Protein AF-A0A8C0SWL7-F1 (afdb_monomer)

Foldseek 3Di:
DDDDDDDDDPDDDDPDDDDDDDDDDDPPDPDDDDPPDPDPPPCPPPDDDPVNVPPPDDPPPPPPVVCVPDVPPPDVDPPVVVVVVVVVVVVVVVVVVVVVVVVVVVVVVCVVDVDPPDCVVVVVPDDDPVVVVVVVPDDPPPDDPPPDPPPPCVVVDDPVVVVVVVVVVVVVVVVCVVDVVCVVPVVVVVVVVVVVVVVVVVVVVD

Solvent-accessible surface area (backbone atoms only — not comparable to full-atom values): 13750 Å² total; per-residue (Å²): 131,91,80,84,89,84,86,82,85,85,73,90,75,78,86,76,79,80,74,93,71,76,85,76,84,66,90,74,71,86,77,84,83,75,83,88,64,87,66,76,66,89,57,79,82,66,85,77,58,75,76,77,68,62,76,82,72,69,87,78,82,81,48,73,80,60,59,79,72,57,95,61,79,81,68,86,66,55,73,69,57,52,50,50,52,52,51,52,55,48,51,53,49,51,51,51,49,53,51,53,52,50,50,53,52,53,50,50,51,50,73,72,45,90,60,89,81,68,60,60,67,61,59,74,72,47,79,54,70,70,53,52,65,54,52,77,75,52,84,84,75,77,76,77,80,72,90,59,80,70,77,68,65,64,88,78,49,54,73,67,60,53,51,52,53,50,51,53,52,50,50,54,49,50,55,50,65,66,36,64,66,39,68,76,39,47,70,60,50,51,52,52,53,50,53,53,48,54,51,53,59,60,65,72,77,115

Secondary structure (DSSP, 8-state):
---------------PPPP-PPPPPP---------------TTTT----TTTT-----TTSS-HHHHTS-SS------HHHHHHHHHHHHHHHHHHHHHHHHHHHHHHHHHHS--TT--HHHHHTSPPHHHHHHHTTS---------PPP--GGGTS-HHHHHHHHHHHHHHHHHHHH-HHHHH-HHHHHHHHHHHHHHHHHHTT-

Mean predicted aligned error: 21.79 Å

Radius of gyration: 34.04 Å; Cα contacts (8 Å, |Δi|>4): 13; chains: 1; bounding box: 101×66×78 Å

Organism: Canis lupus familiaris (NCBI:txid9615)

Sequence (206 aa):
GYLPQALGEELACSPGRPAKGSPAPGPTWPCALEPQGSLPDVFAGTKIDPSALVQKLDPDTRSVASVRRGAEARTVLPKKEKLKLRRERWLQKIEAIKLAEQKRKAERRRRATVVVGDLQPLRDALPELLELEAAGRQPRTRGRVSSRPRPAEFSRMSAAQRLQLLEEESARFRELLANPTYRASPLLAIGQRLAQQIQLDSGSQL

pLDDT: mean 74.41, std 20.13, range [35.31, 98.44]

Structure (mmCIF, N/CA/C/O backbone):
data_AF-A0A8C0SWL7-F1
#
_entry.id   AF-A0A8C0SWL7-F1
#
loop_
_atom_site.group_PDB
_atom_site.id
_atom_site.type_symbol
_atom_site.label_atom_id
_atom_site.label_alt_id
_atom_site.label_comp_id
_atom_site.label_asym_id
_atom_site.label_entity_id
_atom_site.label_seq_id
_atom_site.pdbx_PDB_ins_code
_atom_site.Cartn_x
_atom_site.Cartn_y
_atom_site.Cartn_z
_atom_site.occupancy
_atom_site.B_iso_or_equiv
_atom_site.auth_seq_id
_atom_site.auth_comp_id
_atom_site.auth_asym_id
_atom_site.auth_atom_id
_atom_site.pdbx_PDB_model_num
ATOM 1 N N . GLY A 1 1 ? 75.275 -8.726 -24.102 1.00 46.16 1 GLY A N 1
ATOM 2 C CA . GLY A 1 1 ? 75.202 -7.804 -22.960 1.00 46.16 1 GLY A CA 1
ATOM 3 C C . GLY A 1 1 ? 73.768 -7.732 -22.496 1.00 46.16 1 GLY A C 1
ATOM 4 O O . GLY A 1 1 ? 72.910 -7.446 -23.316 1.00 46.16 1 GLY A O 1
ATOM 5 N N . TYR A 1 2 ? 73.552 -8.081 -21.225 1.00 40.91 2 TYR A N 1
ATOM 6 C CA . TYR A 1 2 ? 72.459 -7.652 -20.329 1.00 40.91 2 TYR A CA 1
ATOM 7 C C . TYR A 1 2 ? 71.933 -6.235 -20.665 1.00 40.91 2 TYR A C 1
ATOM 9 O O . TYR A 1 2 ? 72.745 -5.404 -21.055 1.00 40.91 2 TYR A O 1
ATOM 17 N N . LEU A 1 3 ? 70.672 -5.816 -20.499 1.00 52.31 3 LEU A N 1
ATOM 18 C CA . LEU A 1 3 ? 69.516 -6.248 -19.692 1.00 52.31 3 LEU A CA 1
ATOM 19 C C . LEU A 1 3 ? 68.285 -5.459 -20.230 1.00 52.31 3 LEU A C 1
ATOM 21 O O . LEU A 1 3 ? 68.453 -4.276 -20.535 1.00 52.31 3 LEU A O 1
ATOM 25 N N . PRO A 1 4 ? 67.073 -6.034 -20.340 1.00 55.00 4 PRO A N 1
ATOM 26 C CA . PRO A 1 4 ? 65.847 -5.283 -20.644 1.00 55.00 4 PRO A CA 1
ATOM 27 C C . PRO A 1 4 ? 65.231 -4.613 -19.398 1.00 55.00 4 PRO A C 1
ATOM 29 O O . PRO A 1 4 ? 65.266 -5.164 -18.299 1.00 55.00 4 PRO A O 1
ATOM 32 N N . GLN A 1 5 ? 64.646 -3.423 -19.581 1.00 47.12 5 GLN A N 1
ATOM 33 C CA . GLN A 1 5 ? 63.863 -2.712 -18.566 1.00 47.12 5 GLN A CA 1
ATOM 34 C C . GLN A 1 5 ? 62.547 -3.446 -18.290 1.00 47.12 5 GLN A C 1
ATOM 36 O O . GLN A 1 5 ? 61.672 -3.544 -19.148 1.00 47.12 5 GLN A O 1
ATOM 41 N N . ALA A 1 6 ? 62.431 -3.936 -17.060 1.00 48.16 6 ALA A N 1
ATOM 42 C CA . ALA A 1 6 ? 61.179 -4.286 -16.416 1.00 48.16 6 ALA A CA 1
ATOM 43 C C . ALA A 1 6 ? 60.400 -3.014 -16.061 1.00 48.16 6 ALA A C 1
ATOM 45 O O . ALA A 1 6 ? 61.020 -2.041 -15.642 1.00 48.16 6 ALA A O 1
ATOM 46 N N . LEU A 1 7 ? 59.068 -3.060 -16.161 1.00 43.75 7 LEU A N 1
ATOM 47 C CA . LEU A 1 7 ? 58.131 -2.480 -15.191 1.00 43.75 7 LEU A CA 1
ATOM 48 C C . LEU A 1 7 ? 56.700 -2.957 -15.515 1.00 43.75 7 LEU A C 1
ATOM 50 O O . LEU A 1 7 ? 56.144 -2.596 -16.548 1.00 43.75 7 LEU A O 1
ATOM 54 N N . GLY A 1 8 ? 56.105 -3.718 -14.588 1.00 39.00 8 GLY A N 1
ATOM 55 C CA . GLY A 1 8 ? 54.664 -3.646 -14.324 1.00 39.00 8 GLY A CA 1
ATOM 56 C C . GLY A 1 8 ? 53.769 -4.826 -14.718 1.00 39.00 8 GLY A C 1
ATOM 57 O O . GLY A 1 8 ? 52.693 -4.583 -15.251 1.00 39.00 8 GLY A O 1
ATOM 58 N N . GLU A 1 9 ? 54.142 -6.077 -14.426 1.00 41.44 9 GLU A N 1
ATOM 59 C CA . GLU A 1 9 ? 53.150 -7.158 -14.285 1.00 41.44 9 GLU A CA 1
ATOM 60 C C . GLU A 1 9 ? 52.409 -7.002 -12.942 1.00 41.44 9 GLU A C 1
ATOM 62 O O . GLU A 1 9 ? 52.963 -7.252 -11.871 1.00 41.44 9 GLU A O 1
ATOM 67 N N . GLU A 1 10 ? 51.147 -6.572 -13.002 1.00 38.94 10 GLU A N 1
ATOM 68 C CA . GLU A 1 10 ? 50.184 -6.640 -11.896 1.00 38.94 10 GLU A CA 1
ATOM 69 C C . GLU A 1 10 ? 49.829 -8.111 -11.632 1.00 38.94 10 GLU A C 1
ATOM 71 O O . GLU A 1 10 ? 48.956 -8.712 -12.264 1.00 38.94 10 GLU A O 1
ATOM 76 N N . LEU A 1 11 ? 50.565 -8.707 -10.697 1.00 40.94 11 LEU A N 1
ATOM 77 C CA . LEU A 1 11 ? 50.281 -10.013 -10.128 1.00 40.94 11 LEU A CA 1
ATOM 78 C C . LEU A 1 11 ? 48.989 -9.958 -9.312 1.00 40.94 11 LEU A C 1
ATOM 80 O O . LEU A 1 11 ? 48.878 -9.268 -8.299 1.00 40.94 11 LEU A O 1
ATOM 84 N N . ALA A 1 12 ? 48.039 -10.781 -9.744 1.00 45.94 12 ALA A N 1
ATOM 85 C CA . ALA A 1 12 ? 46.863 -11.174 -8.997 1.00 45.94 12 ALA A CA 1
ATOM 86 C C . ALA A 1 12 ? 47.223 -11.574 -7.555 1.00 45.94 12 ALA A C 1
ATOM 88 O O . ALA A 1 12 ? 47.822 -12.624 -7.315 1.00 45.94 12 ALA A O 1
ATOM 89 N N . CYS A 1 13 ? 46.790 -10.768 -6.585 1.00 35.31 13 CYS A N 1
ATOM 90 C CA . CYS A 1 13 ? 46.727 -11.171 -5.189 1.00 35.31 13 CYS A CA 1
ATOM 91 C C . CYS A 1 13 ? 45.266 -11.459 -4.834 1.00 35.31 13 CYS A C 1
ATOM 93 O O . CYS A 1 13 ? 44.377 -10.616 -4.955 1.00 35.31 13 CYS A O 1
ATOM 95 N N . SER A 1 14 ? 45.025 -12.711 -4.463 1.00 49.62 14 SER A N 1
ATOM 96 C CA . SER A 1 14 ? 43.722 -13.246 -4.079 1.00 49.62 14 SER A CA 1
ATOM 97 C C . SER A 1 14 ? 43.107 -12.452 -2.918 1.00 49.62 14 SER A C 1
ATOM 99 O O . SER A 1 14 ? 43.826 -12.122 -1.973 1.00 49.62 14 SER A O 1
ATOM 101 N N . PRO A 1 15 ? 41.785 -12.198 -2.901 1.00 45.97 15 PRO A N 1
ATOM 102 C CA . PRO A 1 15 ? 41.147 -11.618 -1.731 1.00 45.97 15 PRO A CA 1
ATOM 103 C C . PRO A 1 15 ? 41.198 -12.623 -0.575 1.00 45.97 15 PRO A C 1
ATOM 105 O O . PRO A 1 15 ? 40.605 -13.705 -0.622 1.00 45.97 15 PRO A O 1
ATOM 108 N N . GLY A 1 16 ? 41.943 -12.252 0.466 1.00 35.91 16 GLY A N 1
ATOM 109 C CA . GLY A 1 16 ? 41.992 -12.961 1.734 1.00 35.91 16 GLY A CA 1
ATOM 110 C C . GLY A 1 16 ? 40.591 -13.164 2.311 1.00 35.91 16 GLY A C 1
ATOM 111 O O . GLY A 1 16 ? 39.758 -12.258 2.333 1.00 35.91 16 GLY A O 1
ATOM 112 N N . ARG A 1 17 ? 40.339 -14.386 2.785 1.00 47.06 17 ARG A N 1
ATOM 113 C CA . ARG A 1 17 ? 39.150 -14.745 3.562 1.00 47.06 17 ARG A CA 1
ATOM 114 C C . ARG A 1 17 ? 39.045 -13.834 4.791 1.00 47.06 17 ARG A C 1
ATOM 116 O O . ARG A 1 17 ? 39.984 -13.835 5.588 1.00 47.06 17 ARG A O 1
ATOM 123 N N . PRO A 1 18 ? 37.915 -13.155 5.042 1.00 42.06 18 PRO A N 1
ATOM 124 C CA . PRO A 1 18 ? 37.635 -12.687 6.385 1.00 42.06 18 PRO A CA 1
ATOM 125 C C . PRO A 1 18 ? 37.357 -13.899 7.280 1.00 42.06 18 PRO A C 1
ATOM 127 O O . PRO A 1 18 ? 36.595 -14.810 6.941 1.00 42.06 18 PRO A O 1
ATOM 130 N N . ALA A 1 19 ? 38.054 -13.913 8.411 1.00 40.88 19 ALA A N 1
ATOM 131 C CA . ALA A 1 19 ? 37.937 -14.894 9.469 1.00 40.88 19 ALA A CA 1
ATOM 132 C C . ALA A 1 19 ? 36.482 -15.063 9.935 1.00 40.88 19 ALA A C 1
ATOM 134 O O . ALA A 1 19 ? 35.687 -14.123 9.944 1.00 40.88 19 ALA A O 1
ATOM 135 N N . LYS A 1 20 ? 36.160 -16.287 10.362 1.00 49.31 20 LYS A N 1
ATOM 136 C CA . LYS A 1 20 ? 34.942 -16.623 11.101 1.00 49.31 20 LYS A CA 1
ATOM 137 C C . LYS A 1 20 ? 34.888 -15.782 12.384 1.00 49.31 20 LYS A C 1
ATOM 139 O O . LYS A 1 20 ? 35.525 -16.131 13.371 1.00 49.31 20 LYS A O 1
ATOM 144 N N . GLY A 1 21 ? 34.145 -14.681 12.349 1.00 37.91 21 GLY A N 1
ATOM 145 C CA . GLY A 1 21 ? 33.694 -13.950 13.527 1.00 37.91 21 GLY A CA 1
ATOM 146 C C . GLY A 1 21 ? 32.344 -14.501 13.974 1.00 37.91 21 GLY A C 1
ATOM 147 O O . GLY A 1 21 ? 31.441 -14.674 13.157 1.00 37.91 21 GLY A O 1
ATOM 148 N N . SER A 1 22 ? 32.248 -14.835 15.255 1.00 48.06 22 SER A N 1
ATOM 149 C CA . SER A 1 22 ? 31.070 -15.365 15.941 1.00 48.06 22 SER A CA 1
ATOM 150 C C . SER A 1 22 ? 29.774 -14.597 15.639 1.00 48.06 22 SER A C 1
ATOM 152 O O . SER A 1 22 ? 29.819 -13.385 15.417 1.00 48.06 22 SER A O 1
ATOM 154 N N . PRO A 1 23 ? 28.604 -15.266 15.670 1.00 45.16 23 PRO A N 1
ATOM 155 C CA . PRO A 1 23 ? 27.323 -14.588 15.528 1.00 45.16 23 PRO A CA 1
ATOM 156 C C . PRO A 1 23 ? 27.158 -13.562 16.652 1.00 45.16 23 PRO A C 1
ATOM 158 O O . PRO A 1 23 ? 27.253 -13.896 17.833 1.00 45.16 23 PRO A O 1
ATOM 161 N N . ALA A 1 24 ? 26.922 -12.309 16.266 1.00 45.91 24 ALA A N 1
ATOM 162 C CA . ALA A 1 24 ? 26.505 -11.259 17.179 1.00 45.91 24 ALA A CA 1
ATOM 163 C C . ALA A 1 24 ? 25.262 -11.726 17.960 1.00 45.91 24 ALA A C 1
ATOM 165 O O . ALA A 1 24 ? 24.347 -12.2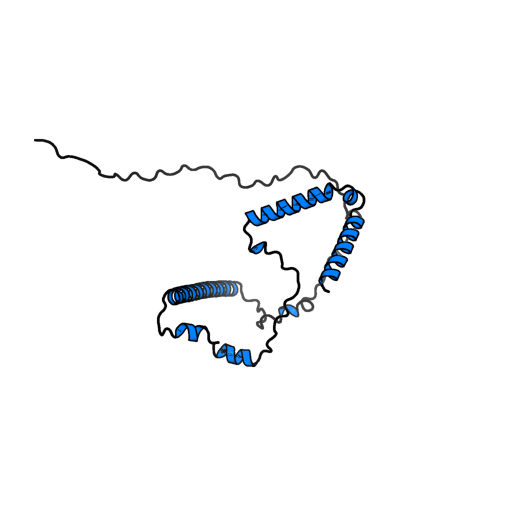90 17.345 1.00 45.91 24 ALA A O 1
ATOM 166 N N . PRO A 1 25 ? 25.191 -11.511 19.286 1.00 47.91 25 PRO A N 1
ATOM 167 C CA . PRO A 1 25 ? 23.960 -11.761 20.012 1.00 47.91 25 PRO A CA 1
ATOM 168 C C . PRO A 1 25 ? 22.896 -10.813 19.454 1.00 47.91 25 PRO A C 1
ATOM 170 O O . PRO A 1 25 ? 23.056 -9.592 19.464 1.00 47.91 25 PRO A O 1
ATOM 173 N N . GLY A 1 26 ? 21.818 -11.388 18.913 1.00 47.09 26 GLY A N 1
ATOM 174 C CA . GLY A 1 26 ? 20.604 -10.634 18.617 1.00 47.09 26 GLY A CA 1
ATOM 175 C C . GLY A 1 26 ? 20.078 -9.956 19.886 1.00 47.09 26 GLY A C 1
ATOM 176 O O . GLY A 1 26 ? 20.559 -10.261 20.978 1.00 47.09 26 GLY A O 1
ATOM 177 N N . PRO A 1 27 ? 19.096 -9.046 19.778 1.00 45.94 27 PRO A N 1
ATOM 178 C CA . PRO A 1 27 ? 18.519 -8.388 20.941 1.00 45.94 27 PRO A CA 1
ATOM 179 C C . PRO A 1 27 ? 17.958 -9.450 21.892 1.00 45.94 27 PRO A C 1
ATOM 181 O O . PRO A 1 27 ? 16.880 -10.009 21.681 1.00 45.94 27 PRO A O 1
ATOM 184 N N . THR A 1 28 ? 18.732 -9.756 22.929 1.00 38.62 28 THR A N 1
ATOM 185 C CA . THR A 1 28 ? 18.301 -10.486 24.106 1.00 38.62 28 THR A CA 1
ATOM 186 C C . THR A 1 28 ? 17.327 -9.566 24.804 1.00 38.62 28 THR A C 1
ATOM 188 O O . THR A 1 28 ? 17.720 -8.627 25.494 1.00 38.62 28 THR A O 1
ATOM 191 N N . TRP A 1 29 ? 16.043 -9.802 24.563 1.00 48.78 29 TRP A N 1
ATOM 192 C CA . TRP A 1 29 ? 14.996 -9.295 25.428 1.00 48.78 29 TRP A CA 1
ATOM 193 C C . TRP A 1 29 ? 15.374 -9.720 26.849 1.00 48.78 29 TRP A C 1
ATOM 195 O O . TRP A 1 29 ? 15.560 -10.924 27.056 1.00 48.78 29 TRP A O 1
ATOM 205 N N . PRO A 1 30 ? 15.549 -8.796 27.810 1.00 45.56 30 PRO A N 1
ATOM 206 C CA . PRO A 1 30 ? 15.700 -9.192 29.197 1.00 45.56 30 PRO A CA 1
ATOM 207 C C . PRO A 1 30 ? 14.403 -9.891 29.616 1.00 45.56 30 PRO A C 1
ATOM 209 O O . PRO A 1 30 ? 13.389 -9.263 29.911 1.00 45.56 30 PRO A O 1
ATOM 212 N N . CYS A 1 31 ? 14.425 -11.221 29.556 1.00 51.34 31 CYS A N 1
ATOM 213 C CA . CYS A 1 31 ? 13.494 -12.066 30.273 1.00 51.34 31 CYS A CA 1
ATOM 214 C C . CYS A 1 31 ? 13.905 -12.029 31.743 1.00 51.34 31 CYS A C 1
ATOM 216 O O . CYS A 1 31 ? 15.015 -12.429 32.080 1.00 51.34 31 CYS A O 1
ATOM 218 N N . ALA A 1 32 ? 12.956 -11.585 32.563 1.00 50.78 32 ALA A N 1
ATOM 219 C CA . ALA A 1 32 ? 12.928 -11.637 34.020 1.00 50.78 32 ALA A CA 1
ATOM 220 C C . ALA A 1 32 ? 13.850 -10.657 34.768 1.00 50.78 32 ALA A C 1
ATOM 222 O O . ALA A 1 32 ? 15.016 -10.938 35.024 1.00 50.78 32 ALA A O 1
ATOM 223 N N . LEU A 1 33 ? 13.251 -9.558 35.245 1.00 50.09 33 LEU A N 1
ATOM 224 C CA . LEU A 1 33 ? 13.382 -9.188 36.654 1.00 50.09 33 LEU A CA 1
ATOM 225 C C . LEU A 1 33 ? 12.131 -8.416 37.118 1.00 50.09 33 LEU A C 1
ATOM 227 O O . LEU A 1 33 ? 11.883 -7.294 36.689 1.00 50.09 33 LEU A O 1
ATOM 231 N N . GLU A 1 34 ? 11.369 -9.104 37.971 1.00 47.75 34 GLU A N 1
ATOM 232 C CA . GLU A 1 34 ? 10.411 -8.640 38.982 1.00 47.75 34 GLU A CA 1
ATOM 233 C C . GLU A 1 34 ? 9.215 -7.756 38.570 1.00 47.75 34 GLU A C 1
ATOM 235 O O . GLU A 1 34 ? 9.368 -6.552 38.346 1.00 47.75 34 GLU A O 1
ATOM 240 N N . PRO A 1 35 ? 7.972 -8.287 38.612 1.00 48.28 35 PRO A N 1
ATOM 241 C CA . PRO A 1 35 ? 6.785 -7.450 38.700 1.00 48.28 35 PRO A CA 1
ATOM 242 C C . PRO A 1 35 ? 6.723 -6.823 40.101 1.00 48.28 35 PRO A C 1
ATOM 244 O O . PRO A 1 35 ? 6.020 -7.296 40.990 1.00 48.28 35 PRO A O 1
ATOM 247 N N . GLN A 1 36 ? 7.459 -5.732 40.315 1.00 52.84 36 GLN A N 1
ATOM 248 C CA . GLN A 1 36 ? 7.175 -4.845 41.438 1.00 52.84 36 GLN A CA 1
ATOM 249 C C . GLN A 1 36 ? 5.880 -4.096 4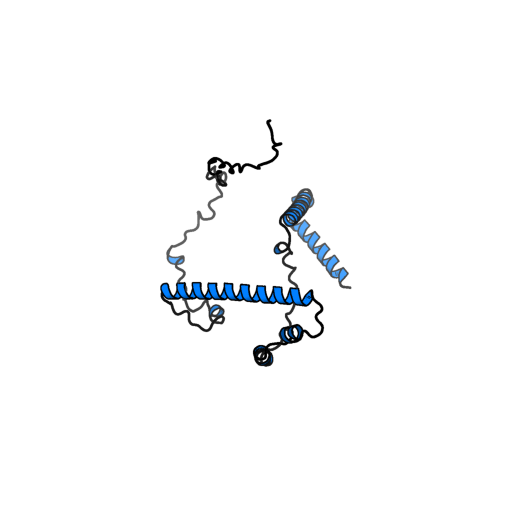1.144 1.00 52.84 36 GLN A C 1
ATOM 251 O O . GLN A 1 36 ? 5.842 -3.083 40.450 1.00 52.84 36 GLN A O 1
ATOM 256 N N . GLY A 1 37 ? 4.801 -4.680 41.646 1.00 51.31 37 GLY A N 1
ATOM 257 C CA . GLY A 1 37 ? 3.451 -4.174 41.521 1.00 51.31 37 GLY A CA 1
ATOM 258 C C . GLY A 1 37 ? 2.480 -5.334 41.590 1.00 51.31 37 GLY A C 1
ATOM 259 O O . GLY A 1 37 ? 2.027 -5.821 40.557 1.00 51.31 37 GLY A O 1
ATOM 260 N N . SER A 1 38 ? 2.132 -5.769 42.803 1.00 56.25 38 SER A N 1
ATOM 261 C CA . SER A 1 38 ? 0.882 -6.496 42.999 1.00 56.25 38 SER A CA 1
ATOM 262 C C . SER A 1 38 ? -0.254 -5.520 42.692 1.00 56.25 38 SER A C 1
ATOM 264 O O . SER A 1 38 ? -0.751 -4.815 43.572 1.00 56.25 38 SER A O 1
ATOM 266 N N . LEU A 1 39 ? -0.623 -5.413 41.417 1.00 67.75 39 LEU A N 1
ATOM 267 C CA . LEU A 1 39 ? -1.922 -4.869 41.069 1.00 67.75 39 LEU A CA 1
ATOM 268 C C . LEU A 1 39 ? -2.957 -5.739 41.795 1.00 67.75 39 LEU A C 1
ATOM 270 O O . LEU A 1 39 ? -2.818 -6.966 41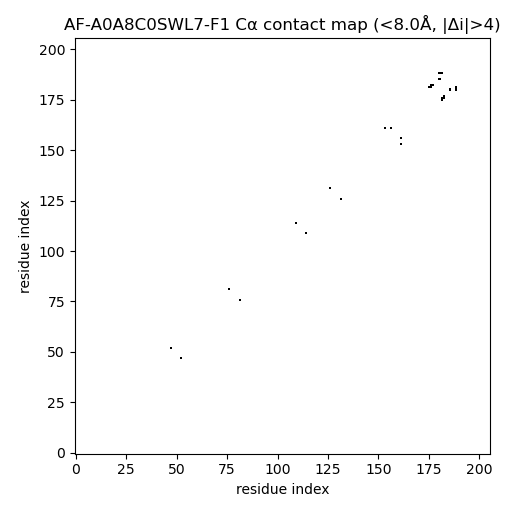.765 1.00 67.75 39 LEU A O 1
ATOM 274 N N . PRO A 1 40 ? -3.949 -5.144 42.482 1.00 73.44 40 PRO A N 1
ATOM 275 C CA . PRO A 1 40 ? -5.037 -5.929 43.042 1.00 73.44 40 PRO A CA 1
ATOM 276 C C . PRO A 1 40 ? -5.620 -6.762 41.904 1.00 73.44 40 PRO A C 1
ATOM 278 O O . PRO A 1 40 ? -5.886 -6.230 40.825 1.00 73.44 40 PRO A O 1
ATOM 281 N N . ASP A 1 41 ? -5.734 -8.070 42.123 1.00 74.00 41 ASP A N 1
ATOM 282 C CA . ASP A 1 41 ? -6.281 -8.987 41.134 1.00 74.00 41 ASP A CA 1
ATOM 283 C C . ASP A 1 41 ? -7.723 -8.558 40.832 1.00 74.00 41 ASP A C 1
ATOM 285 O O . ASP A 1 41 ? -8.652 -8.795 41.604 1.00 74.00 41 ASP A O 1
ATOM 289 N N . VAL A 1 42 ? -7.883 -7.847 39.712 1.00 79.88 42 VAL A N 1
ATOM 290 C CA . VAL A 1 42 ? -9.140 -7.237 39.251 1.00 79.88 42 VAL A CA 1
ATOM 291 C C . VAL A 1 42 ? -10.234 -8.299 39.088 1.00 79.88 42 VAL A C 1
ATOM 293 O O . VAL A 1 42 ? -11.422 -7.983 39.139 1.00 79.88 42 VAL A O 1
ATOM 296 N N . PHE A 1 43 ? -9.839 -9.565 38.943 1.00 77.88 43 PHE A N 1
ATOM 297 C CA . PHE A 1 43 ? -10.716 -10.707 38.729 1.00 77.88 43 PHE A CA 1
ATOM 298 C C . PHE A 1 43 ? -10.848 -11.620 39.958 1.00 77.88 43 PHE A C 1
ATOM 300 O O . PHE A 1 43 ? -11.565 -12.620 39.888 1.00 77.88 43 PHE A O 1
ATOM 307 N N . ALA A 1 44 ? -10.265 -11.263 41.109 1.00 77.44 44 ALA A N 1
ATOM 308 C CA . ALA A 1 44 ? -10.294 -12.092 42.322 1.00 77.44 44 ALA A CA 1
ATOM 309 C C . ALA A 1 44 ? -11.716 -12.424 42.821 1.00 77.44 44 ALA A C 1
ATOM 311 O O . ALA A 1 44 ? -11.921 -13.417 43.517 1.00 77.44 44 ALA A O 1
ATOM 312 N N . GLY A 1 45 ? -12.713 -11.605 42.467 1.00 78.44 45 GLY A N 1
ATOM 313 C CA . GLY A 1 45 ? -14.125 -11.823 42.803 1.00 78.44 45 GLY A CA 1
ATOM 314 C C . GLY A 1 45 ? -14.973 -12.439 41.685 1.00 78.44 45 GLY A C 1
ATOM 315 O O . GLY A 1 45 ? -16.147 -12.738 41.911 1.00 78.44 45 GLY A O 1
ATOM 316 N N . THR A 1 46 ? -14.434 -12.620 40.477 1.00 82.12 46 THR A N 1
ATOM 317 C CA . THR A 1 46 ? -15.231 -13.081 39.333 1.00 82.12 46 THR A CA 1
ATOM 318 C C . THR A 1 46 ? -15.285 -14.602 39.268 1.00 82.12 46 THR A C 1
ATOM 320 O O . THR A 1 46 ? -14.333 -15.262 38.863 1.00 82.12 46 THR A O 1
ATOM 323 N N . LYS A 1 47 ? -16.439 -15.166 39.633 1.00 85.94 47 LYS A N 1
ATOM 324 C CA . LYS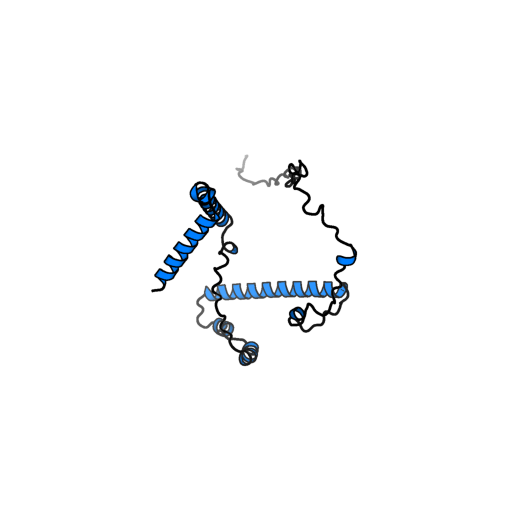 A 1 47 ? -16.777 -16.569 39.368 1.00 85.94 47 LYS A CA 1
ATOM 325 C C . LYS A 1 47 ? -17.334 -16.664 37.951 1.00 85.94 47 LYS A C 1
ATOM 327 O O . LYS A 1 47 ? -18.470 -16.268 37.709 1.00 85.94 47 LYS A O 1
ATOM 332 N N . ILE A 1 48 ? -16.511 -17.119 37.011 1.00 83.44 48 ILE A N 1
ATOM 333 C CA . ILE A 1 48 ? -16.930 -17.340 35.625 1.00 83.44 48 ILE A CA 1
ATOM 334 C C . ILE A 1 48 ? -17.235 -18.825 35.464 1.00 83.44 48 ILE A C 1
ATOM 336 O O . ILE A 1 48 ? -16.331 -19.658 35.527 1.00 83.44 48 ILE A O 1
ATOM 340 N N . ASP A 1 49 ? -18.503 -19.158 35.242 1.00 85.88 49 ASP A N 1
ATOM 341 C CA . ASP A 1 49 ? -18.899 -20.540 34.998 1.00 85.88 49 ASP A CA 1
ATOM 342 C C . ASP A 1 49 ? -18.415 -21.005 33.611 1.00 85.88 49 ASP A C 1
ATOM 344 O O . ASP A 1 49 ? -18.695 -20.341 32.606 1.00 85.88 49 ASP A O 1
ATOM 348 N N . PRO A 1 50 ? -17.745 -22.170 33.501 1.00 81.19 50 PRO A N 1
ATOM 349 C CA . PRO A 1 50 ? -17.196 -22.671 32.235 1.00 81.19 50 PRO A CA 1
ATOM 350 C C . PRO A 1 50 ? -18.277 -22.883 31.167 1.00 81.19 50 PRO A C 1
ATOM 352 O O . PRO A 1 50 ? -18.026 -22.724 29.974 1.00 81.19 50 PRO A O 1
ATOM 355 N N . SER A 1 51 ? -19.505 -23.180 31.589 1.00 78.31 51 SER A N 1
ATOM 356 C CA . SER A 1 51 ? -20.661 -23.346 30.708 1.00 78.31 51 SER A CA 1
ATOM 357 C C . SER A 1 51 ? -21.121 -22.028 30.068 1.00 78.31 51 SER A C 1
ATOM 359 O O . SER A 1 51 ? -21.628 -22.048 28.949 1.00 78.31 51 SER A O 1
ATOM 361 N N . ALA A 1 52 ? -20.911 -20.883 30.730 1.00 78.12 52 ALA A N 1
ATOM 362 C CA . ALA A 1 52 ? -21.273 -19.557 30.218 1.00 78.12 52 ALA A CA 1
ATOM 363 C C . ALA A 1 52 ? -20.284 -19.036 29.157 1.00 78.12 52 ALA A C 1
ATOM 365 O O . ALA A 1 52 ? -20.625 -18.170 28.353 1.00 78.12 52 ALA A O 1
ATOM 366 N N . LEU A 1 53 ? -19.070 -19.597 29.119 1.00 80.12 53 LEU A N 1
ATOM 367 C CA . LEU A 1 53 ? -18.045 -19.300 28.112 1.00 80.12 53 LEU A CA 1
ATOM 368 C C . LEU A 1 53 ? -18.297 -20.009 26.773 1.00 80.12 53 LEU A C 1
ATOM 370 O O . LEU A 1 53 ? -17.654 -19.689 25.770 1.00 80.12 53 LEU A O 1
ATOM 374 N N . VAL A 1 54 ? -19.230 -20.965 26.725 1.00 84.88 54 VAL A N 1
ATOM 375 C CA . VAL 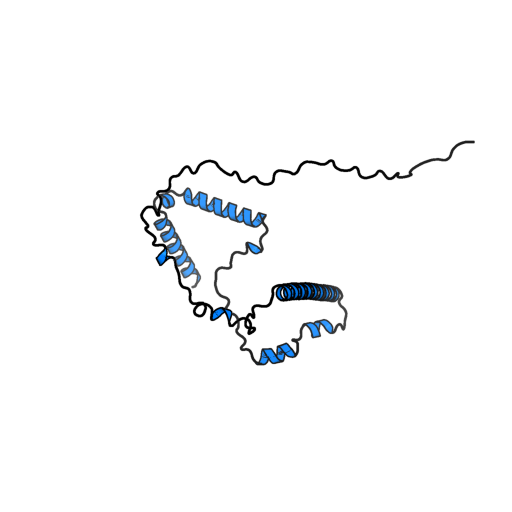A 1 54 ? -19.566 -21.684 25.494 1.00 84.88 54 VAL A CA 1
ATOM 376 C C . VAL A 1 54 ? -20.502 -20.824 24.650 1.00 84.88 54 VAL A C 1
ATOM 378 O O . VAL A 1 54 ? -21.716 -21.023 24.603 1.00 84.88 54 VAL A O 1
ATOM 381 N N . GLN A 1 55 ? -19.925 -19.857 23.939 1.00 79.12 55 GLN A N 1
ATOM 382 C CA . GLN A 1 55 ? -20.636 -19.119 22.904 1.00 79.12 55 GLN A CA 1
ATOM 383 C C . GLN A 1 55 ? -20.925 -20.061 21.723 1.00 79.12 55 GLN A C 1
ATOM 385 O O . GLN A 1 55 ? -20.089 -20.257 20.840 1.00 79.12 55 GLN A O 1
ATOM 390 N N . LYS A 1 56 ? -22.120 -20.664 21.710 1.00 75.44 56 LYS A N 1
ATOM 391 C CA . LYS A 1 56 ? -22.659 -21.410 20.564 1.00 75.44 56 LYS A CA 1
ATOM 392 C C . LYS A 1 56 ? -22.915 -20.409 19.435 1.00 75.44 56 LYS A C 1
ATOM 394 O O . LYS A 1 56 ? -23.921 -19.706 19.430 1.00 75.44 56 LYS A O 1
ATOM 399 N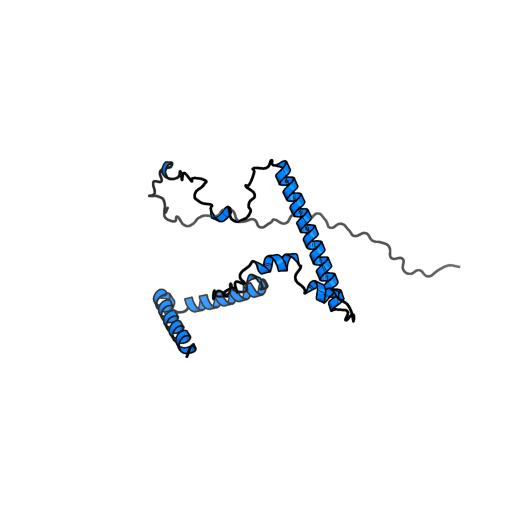 N . LEU A 1 57 ? -21.953 -20.272 18.532 1.00 66.44 57 LEU A N 1
ATOM 400 C CA . LEU A 1 57 ? -22.068 -19.383 17.386 1.00 66.44 57 LEU A CA 1
ATOM 401 C C . LEU A 1 57 ? -22.684 -20.160 16.220 1.00 66.44 57 LEU A C 1
ATOM 403 O O . LEU A 1 57 ? -22.051 -21.080 15.705 1.00 66.44 57 LEU A O 1
ATOM 407 N N . ASP A 1 58 ? -23.899 -19.790 15.814 1.00 71.31 58 ASP A N 1
ATOM 408 C CA . ASP A 1 58 ? -24.496 -20.319 14.589 1.00 71.31 58 ASP A CA 1
ATOM 409 C C . ASP A 1 58 ? -23.672 -19.838 13.381 1.00 71.31 58 ASP A C 1
ATOM 411 O O . ASP A 1 58 ? -23.430 -18.630 13.241 1.00 71.31 58 ASP A O 1
ATOM 415 N N . PRO A 1 59 ? -23.204 -20.748 12.509 1.00 62.75 59 PRO A N 1
ATOM 416 C CA . PRO A 1 59 ? -22.297 -20.399 11.418 1.00 62.75 59 PRO A CA 1
ATOM 417 C C . PRO A 1 59 ? -22.936 -19.478 10.366 1.00 62.75 59 PRO A C 1
ATOM 419 O O . PRO A 1 59 ? -22.207 -18.783 9.658 1.00 62.75 59 PRO A O 1
ATOM 422 N N . ASP A 1 60 ? -24.269 -19.415 10.294 1.00 59.91 60 ASP A N 1
ATOM 423 C CA . ASP A 1 60 ? -24.976 -18.762 9.186 1.00 59.91 60 ASP A CA 1
ATOM 424 C C . ASP A 1 60 ? -25.396 -17.306 9.432 1.00 59.91 60 ASP A C 1
ATOM 426 O O . ASP A 1 60 ? -25.627 -16.560 8.480 1.00 59.91 60 ASP A O 1
ATOM 430 N N . THR A 1 61 ? -25.456 -16.825 10.676 1.00 58.94 61 THR A N 1
ATOM 431 C CA . THR A 1 61 ? -26.082 -15.514 10.952 1.00 58.94 61 THR A CA 1
ATOM 432 C C . THR A 1 61 ? -25.131 -14.320 10.862 1.00 58.94 61 THR A C 1
ATOM 434 O O . THR A 1 61 ? -25.582 -13.181 10.751 1.00 58.94 61 THR A O 1
ATOM 437 N N . ARG A 1 62 ? -23.806 -14.525 10.892 1.00 56.56 62 ARG A N 1
ATOM 438 C CA . ARG A 1 62 ? -22.837 -13.412 11.009 1.00 56.56 62 ARG A CA 1
ATOM 439 C C . ARG A 1 62 ? -22.150 -12.975 9.717 1.00 56.56 62 ARG A C 1
ATOM 441 O O . ARG A 1 62 ? -21.462 -11.956 9.742 1.00 56.56 62 ARG A O 1
ATOM 448 N N . SER A 1 63 ? -22.318 -13.662 8.584 1.00 55.25 63 SER A N 1
ATOM 449 C CA . SER A 1 63 ? -21.520 -13.341 7.388 1.00 55.25 63 SER A CA 1
ATOM 450 C C . SER A 1 63 ? -22.303 -13.094 6.099 1.00 55.25 63 SER A C 1
ATOM 452 O O . SER A 1 63 ? -21.868 -13.482 5.022 1.00 55.25 63 SER A O 1
ATOM 454 N N . VAL A 1 64 ? -23.395 -12.333 6.144 1.00 54.88 64 VAL A N 1
ATOM 455 C CA . VAL A 1 64 ? -24.007 -11.796 4.906 1.00 54.88 64 VAL A CA 1
ATOM 456 C C . VAL A 1 64 ? -23.029 -10.861 4.158 1.00 54.88 64 VAL A C 1
ATOM 458 O O . VAL A 1 64 ? -23.055 -10.748 2.933 1.00 54.88 64 VAL A O 1
ATOM 461 N N . ALA A 1 65 ? -22.092 -10.231 4.879 1.00 52.59 65 ALA A N 1
ATOM 462 C CA . ALA A 1 65 ? -21.084 -9.337 4.306 1.00 52.59 65 ALA A CA 1
ATOM 463 C C . ALA A 1 65 ? -19.979 -10.054 3.498 1.00 52.59 65 ALA A C 1
ATOM 465 O O . ALA A 1 65 ? -19.369 -9.432 2.627 1.00 52.59 65 ALA A O 1
ATOM 466 N N . SER A 1 66 ? -19.712 -11.342 3.749 1.00 53.66 66 SER A N 1
ATOM 467 C CA . SER A 1 66 ? -18.682 -12.103 3.020 1.00 53.66 66 SER A CA 1
ATOM 468 C C . SER A 1 66 ? -19.206 -12.710 1.712 1.00 53.66 66 SER A C 1
ATOM 470 O O . SER A 1 66 ? -18.423 -12.903 0.785 1.00 53.66 66 SER A O 1
ATOM 472 N N . VAL A 1 67 ? -20.522 -12.929 1.602 1.00 52.28 67 VAL A N 1
ATOM 473 C CA . VAL A 1 67 ? -21.192 -13.508 0.421 1.00 52.28 67 VAL A CA 1
ATOM 474 C C . VAL A 1 67 ? -21.137 -12.577 -0.795 1.00 52.28 67 VAL A C 1
ATOM 476 O O . VAL A 1 67 ? -21.036 -13.032 -1.929 1.00 52.28 67 VAL A O 1
ATOM 479 N N . ARG A 1 68 ? -21.126 -11.252 -0.589 1.00 53.41 68 ARG A N 1
ATOM 480 C CA . ARG A 1 68 ? -21.126 -10.280 -1.700 1.00 53.41 68 ARG A CA 1
ATOM 481 C C . ARG A 1 68 ? -19.787 -10.162 -2.434 1.00 53.41 68 ARG A C 1
ATOM 483 O O . ARG A 1 68 ? -19.721 -9.490 -3.459 1.00 53.41 68 ARG A O 1
ATOM 490 N N . ARG A 1 69 ? -18.710 -10.779 -1.931 1.00 52.59 69 ARG A N 1
ATOM 491 C CA . ARG A 1 69 ? -17.364 -10.662 -2.511 1.00 52.59 69 ARG A CA 1
ATOM 492 C C . ARG A 1 69 ? -16.876 -12.015 -3.041 1.00 52.59 69 ARG A C 1
ATOM 494 O O . ARG A 1 69 ? -15.962 -12.612 -2.484 1.00 52.59 69 ARG A O 1
ATOM 501 N N . GLY A 1 70 ? -17.486 -12.456 -4.140 1.00 47.78 70 GLY A N 1
ATOM 502 C CA . GLY A 1 70 ? -17.051 -13.608 -4.934 1.00 47.78 70 GLY A CA 1
ATOM 503 C C . GLY A 1 70 ? -18.049 -14.758 -4.884 1.00 47.78 70 GLY A C 1
ATOM 504 O O . GLY A 1 70 ? -18.059 -15.527 -3.930 1.00 47.78 70 GLY A O 1
ATOM 505 N N . ALA A 1 71 ? -18.854 -14.878 -5.940 1.00 43.62 71 ALA A N 1
ATOM 506 C CA . ALA A 1 71 ? -19.846 -15.928 -6.170 1.00 43.62 71 ALA A CA 1
ATOM 507 C C . ALA A 1 71 ? -19.226 -17.307 -6.481 1.00 43.62 71 ALA A C 1
ATOM 509 O O . ALA A 1 71 ? -19.775 -18.079 -7.256 1.00 43.62 71 ALA A O 1
ATOM 510 N N . GLU A 1 72 ? -18.088 -17.630 -5.871 1.00 54.53 72 GLU A N 1
ATOM 511 C CA . GLU A 1 72 ? -17.615 -19.004 -5.799 1.00 54.53 72 GLU A CA 1
ATOM 512 C C . GLU A 1 72 ? -17.766 -19.433 -4.353 1.00 54.53 72 GLU A C 1
ATOM 514 O O . GLU A 1 72 ? -16.980 -19.048 -3.478 1.00 54.53 72 GLU A O 1
ATOM 519 N N . ALA A 1 73 ? -18.835 -20.194 -4.097 1.00 55.25 73 ALA A N 1
ATOM 520 C CA . ALA A 1 73 ? -18.970 -20.975 -2.881 1.00 55.25 73 ALA A CA 1
ATOM 521 C C . ALA A 1 73 ? -17.599 -21.592 -2.610 1.00 55.25 73 ALA A C 1
ATOM 523 O O . ALA A 1 73 ? -17.047 -22.249 -3.492 1.00 55.25 73 ALA A O 1
ATOM 524 N N . ARG A 1 74 ? -16.995 -21.295 -1.453 1.00 57.91 74 ARG A N 1
ATOM 525 C CA . ARG A 1 74 ? -15.666 -21.798 -1.096 1.00 57.91 74 ARG A CA 1
ATOM 526 C C . ARG A 1 74 ? -15.770 -23.310 -0.935 1.00 57.91 74 ARG A C 1
ATOM 528 O O . ARG A 1 74 ? -15.848 -23.806 0.185 1.00 57.91 74 ARG A O 1
ATOM 535 N N . THR A 1 75 ? -15.795 -24.039 -2.046 1.00 67.69 75 THR A N 1
ATOM 536 C CA . THR A 1 75 ? -15.676 -25.484 -2.055 1.00 67.69 75 THR A CA 1
ATOM 537 C C . THR A 1 75 ? -14.381 -25.775 -1.319 1.00 67.69 75 THR A C 1
ATOM 539 O O . THR A 1 75 ? -13.348 -25.114 -1.508 1.00 67.69 75 THR A O 1
ATOM 542 N N . VAL A 1 76 ? -14.448 -26.682 -0.350 1.00 78.31 76 VAL A N 1
ATOM 543 C CA . VAL A 1 76 ? -13.277 -27.053 0.435 1.00 78.31 76 VAL A CA 1
ATOM 544 C C . VAL A 1 76 ? -12.384 -27.879 -0.487 1.00 78.31 76 VAL A C 1
ATOM 546 O O . VAL A 1 76 ? -12.405 -29.101 -0.469 1.00 78.31 76 VAL A O 1
ATOM 549 N N . LEU A 1 77 ? -11.605 -27.190 -1.325 1.00 81.12 77 LEU A N 1
ATOM 550 C CA . LEU A 1 77 ? -10.695 -27.828 -2.264 1.00 81.12 77 LEU A CA 1
ATOM 551 C C . LEU A 1 77 ? -9.620 -28.608 -1.488 1.00 81.12 77 LEU A C 1
ATOM 553 O O . LEU A 1 77 ? -9.169 -28.140 -0.423 1.00 81.12 77 LEU A O 1
ATOM 557 N N . PRO A 1 78 ? -9.163 -29.758 -2.004 1.00 93.81 78 PRO A N 1
ATOM 558 C CA . PRO A 1 78 ? -8.064 -30.508 -1.417 1.00 93.81 78 PRO A CA 1
ATOM 559 C C . PRO A 1 78 ? -6.783 -29.658 -1.346 1.00 93.81 78 PRO A C 1
ATOM 561 O O . PRO A 1 78 ? -6.520 -28.779 -2.172 1.00 93.81 78 PRO A O 1
ATOM 564 N N . LYS A 1 79 ? -5.937 -29.926 -0.338 1.00 94.31 79 LYS A N 1
ATOM 565 C CA . LYS A 1 79 ? -4.703 -29.158 -0.054 1.00 94.31 79 LYS A CA 1
ATOM 566 C C . LYS A 1 79 ? -3.781 -29.032 -1.278 1.00 94.31 79 LYS A C 1
ATOM 568 O O . LYS A 1 79 ? -3.169 -27.981 -1.467 1.00 94.31 79 LYS A O 1
ATOM 573 N N . LYS A 1 80 ? -3.709 -30.077 -2.113 1.00 95.81 80 LYS A N 1
ATOM 574 C CA . LYS A 1 80 ? -2.910 -30.100 -3.351 1.00 95.81 80 LYS A CA 1
ATOM 575 C C . LYS A 1 80 ? -3.389 -29.055 -4.365 1.00 95.81 80 LYS A C 1
ATOM 577 O O . LYS A 1 80 ? -2.572 -28.303 -4.885 1.00 95.81 80 LYS A O 1
ATOM 582 N N . GLU A 1 81 ? -4.694 -28.961 -4.599 1.00 93.88 81 GLU A N 1
ATOM 583 C CA . GLU A 1 81 ? -5.278 -27.985 -5.530 1.00 93.88 81 GLU A CA 1
ATOM 584 C C . GLU A 1 81 ? -5.131 -26.557 -5.011 1.00 93.88 81 GLU A C 1
ATOM 586 O O . GLU A 1 81 ? -4.717 -25.666 -5.747 1.00 93.88 81 GLU A O 1
ATOM 591 N N . LYS A 1 82 ? -5.330 -26.343 -3.705 1.00 94.75 82 LYS A N 1
ATOM 592 C CA . LYS A 1 82 ? -5.099 -25.031 -3.078 1.00 94.75 82 LYS A CA 1
ATOM 593 C C . LYS A 1 82 ? -3.662 -24.538 -3.262 1.00 94.75 82 LYS A C 1
ATOM 595 O O . LYS A 1 82 ? -3.454 -23.343 -3.462 1.00 94.75 82 LYS A O 1
ATOM 600 N N . LEU A 1 83 ? -2.671 -25.427 -3.179 1.00 96.06 83 LEU A N 1
ATOM 601 C CA . LEU A 1 83 ? -1.269 -25.059 -3.382 1.00 96.06 83 LEU A CA 1
ATOM 602 C C . LEU A 1 83 ? -0.974 -24.712 -4.848 1.00 96.06 83 LEU A C 1
ATOM 604 O O . LEU A 1 83 ? -0.287 -23.722 -5.101 1.00 96.06 83 LEU A O 1
ATOM 608 N N . LYS A 1 84 ? -1.530 -25.475 -5.799 1.00 97.00 84 LYS A N 1
ATOM 609 C CA . LYS A 1 84 ? -1.423 -25.181 -7.239 1.00 97.00 84 LYS A CA 1
ATOM 610 C C . LYS A 1 84 ? -2.015 -23.813 -7.572 1.00 97.00 84 LYS A C 1
ATOM 612 O O . LYS A 1 84 ? -1.299 -22.962 -8.088 1.00 97.00 84 LYS A O 1
ATOM 617 N N . LEU A 1 85 ? -3.241 -23.546 -7.120 1.00 96.06 85 LEU A N 1
ATOM 618 C CA . LEU A 1 85 ? -3.901 -22.254 -7.321 1.00 96.06 85 LEU A CA 1
ATOM 619 C C . LEU A 1 85 ? -3.109 -21.094 -6.710 1.00 96.06 85 LEU A C 1
ATOM 621 O O . LEU A 1 85 ? -3.030 -20.015 -7.289 1.00 96.06 85 LEU A O 1
ATOM 625 N N . ARG A 1 86 ? -2.496 -21.289 -5.535 1.00 96.19 86 ARG A N 1
ATOM 626 C CA . ARG A 1 86 ? -1.618 -20.268 -4.939 1.00 96.19 86 ARG A CA 1
ATOM 627 C C . ARG A 1 86 ? -0.403 -19.987 -5.820 1.00 96.19 86 ARG A C 1
ATOM 629 O O . ARG A 1 86 ? -0.074 -18.820 -6.010 1.00 96.19 86 ARG A O 1
ATOM 636 N N . ARG A 1 87 ? 0.243 -21.028 -6.353 1.00 98.00 87 ARG A N 1
ATOM 637 C CA . ARG A 1 87 ? 1.392 -20.895 -7.259 1.00 98.00 87 ARG A CA 1
ATOM 638 C C . ARG A 1 87 ? 1.001 -20.196 -8.558 1.00 98.00 87 ARG A C 1
ATOM 640 O O . ARG A 1 87 ? 1.697 -19.280 -8.970 1.00 98.00 87 ARG A O 1
ATOM 647 N N . GLU A 1 88 ? -0.109 -20.585 -9.168 1.00 97.56 88 GLU A N 1
ATOM 648 C CA . GLU A 1 88 ? -0.613 -19.979 -10.405 1.00 97.56 88 GLU A CA 1
ATOM 649 C C . GLU A 1 88 ? -0.949 -18.502 -10.201 1.00 97.56 88 GLU A C 1
ATOM 651 O O . GLU A 1 88 ? -0.439 -17.653 -10.925 1.00 97.56 88 GLU A O 1
ATOM 656 N N . ARG A 1 89 ? -1.700 -18.166 -9.144 1.00 97.62 89 ARG A N 1
ATOM 657 C CA . ARG A 1 89 ? -2.003 -16.768 -8.792 1.00 97.62 89 ARG A CA 1
ATOM 658 C C . ARG A 1 89 ? -0.738 -15.956 -8.518 1.00 97.62 89 ARG A C 1
ATOM 660 O O . ARG A 1 89 ? -0.668 -14.780 -8.865 1.00 97.62 89 ARG A O 1
ATOM 667 N N . TRP A 1 90 ? 0.267 -16.566 -7.891 1.00 97.75 90 TRP A N 1
ATOM 668 C CA . TRP A 1 90 ? 1.561 -15.924 -7.674 1.00 97.75 90 TRP A CA 1
ATOM 669 C C . TRP A 1 90 ? 2.284 -15.654 -9.001 1.00 97.75 90 TRP A C 1
ATOM 671 O O . TRP A 1 90 ? 2.774 -14.545 -9.203 1.00 97.75 90 TRP A O 1
ATOM 681 N N . LEU A 1 91 ? 2.340 -16.633 -9.910 1.00 98.44 91 LEU A N 1
ATOM 682 C CA . LEU A 1 91 ? 2.966 -16.478 -11.228 1.00 98.44 91 LEU A CA 1
ATOM 683 C C . LEU A 1 91 ? 2.257 -15.407 -12.062 1.00 98.44 91 LEU A C 1
ATOM 685 O O . LEU A 1 91 ? 2.919 -14.492 -12.545 1.00 98.44 91 LEU A O 1
ATOM 689 N N . GLN A 1 92 ? 0.924 -15.438 -12.108 1.00 98.06 92 GLN A N 1
ATOM 690 C CA . GLN A 1 92 ? 0.106 -14.409 -12.758 1.00 98.06 92 GLN A CA 1
ATOM 691 C C . GLN A 1 92 ? 0.406 -13.015 -12.202 1.00 98.06 92 GLN A C 1
ATOM 693 O O . GLN A 1 92 ? 0.548 -12.053 -12.953 1.00 98.06 92 GLN A O 1
ATOM 698 N N . LYS A 1 93 ? 0.559 -12.888 -10.877 1.00 98.44 93 LYS A N 1
ATOM 699 C CA . LYS A 1 93 ? 0.915 -11.611 -10.250 1.00 98.44 93 LYS A CA 1
ATOM 700 C C . LYS A 1 93 ? 2.308 -11.135 -10.667 1.00 98.44 93 LYS A C 1
ATOM 702 O O . LYS A 1 93 ? 2.479 -9.946 -10.926 1.00 98.44 93 LYS A O 1
ATOM 707 N N . ILE A 1 94 ? 3.292 -12.034 -10.741 1.00 98.19 94 ILE A N 1
ATOM 708 C CA . ILE A 1 94 ? 4.636 -11.701 -11.236 1.00 98.19 94 ILE A CA 1
ATOM 709 C C . ILE A 1 94 ? 4.565 -11.218 -12.686 1.00 98.19 94 ILE A C 1
ATOM 711 O O . ILE A 1 94 ? 5.159 -10.193 -13.015 1.00 98.19 94 ILE A O 1
ATOM 715 N N . GLU A 1 95 ? 3.858 -11.941 -13.551 1.00 98.06 95 GLU A N 1
ATOM 716 C CA . GLU A 1 95 ? 3.713 -11.593 -14.966 1.00 98.06 95 GLU A CA 1
ATOM 717 C C . GLU A 1 95 ? 3.018 -10.242 -15.145 1.00 98.06 95 GLU A C 1
ATOM 719 O O . GLU A 1 95 ? 3.514 -9.398 -15.891 1.00 98.06 95 GLU A O 1
ATOM 724 N N . ALA A 1 96 ? 1.948 -9.987 -14.388 1.00 97.69 96 ALA A N 1
ATOM 725 C CA . ALA A 1 96 ? 1.251 -8.705 -14.389 1.00 97.69 96 ALA A CA 1
ATOM 726 C C . ALA A 1 96 ? 2.174 -7.542 -13.986 1.00 97.69 96 ALA A C 1
ATOM 728 O O . ALA A 1 96 ? 2.165 -6.499 -14.641 1.00 97.69 96 ALA A O 1
ATOM 729 N N . ILE A 1 97 ? 3.011 -7.722 -12.954 1.00 97.88 97 ILE A N 1
ATOM 730 C CA . ILE A 1 97 ? 3.994 -6.708 -12.537 1.00 97.88 97 ILE A CA 1
ATOM 731 C C . ILE A 1 97 ? 5.028 -6.477 -13.644 1.00 97.88 97 ILE A C 1
ATOM 733 O O . ILE A 1 97 ? 5.261 -5.330 -14.019 1.00 97.88 97 ILE A O 1
ATOM 737 N N . LYS A 1 98 ? 5.601 -7.543 -14.218 1.00 98.31 98 LYS A N 1
ATOM 738 C CA . LYS A 1 98 ? 6.583 -7.436 -15.311 1.00 98.31 98 LYS A CA 1
ATOM 739 C C . LYS A 1 98 ? 6.012 -6.693 -16.517 1.00 98.31 98 LYS A C 1
ATOM 741 O O . LYS A 1 98 ? 6.674 -5.817 -17.072 1.00 98.31 98 LYS A O 1
ATOM 746 N N . LEU A 1 99 ? 4.785 -7.023 -16.914 1.00 97.81 99 LEU A N 1
ATOM 747 C CA . LEU A 1 99 ? 4.104 -6.387 -18.039 1.00 97.81 99 LEU A CA 1
ATOM 748 C C . LEU A 1 99 ? 3.843 -4.902 -17.746 1.00 97.81 99 LEU A C 1
ATOM 750 O O . LEU A 1 99 ? 4.146 -4.047 -18.581 1.00 97.81 99 LEU A O 1
ATOM 754 N N . ALA A 1 100 ? 3.358 -4.574 -16.545 1.00 96.12 100 ALA A N 1
ATOM 755 C CA . ALA A 1 100 ? 3.151 -3.191 -16.120 1.00 96.12 100 ALA A CA 1
ATOM 756 C C . ALA A 1 100 ? 4.464 -2.383 -16.096 1.00 96.12 100 ALA A C 1
ATOM 758 O O . ALA A 1 100 ? 4.501 -1.238 -16.551 1.00 96.12 100 ALA A O 1
ATOM 759 N N . GLU A 1 101 ? 5.564 -2.976 -15.627 1.00 97.50 101 GLU A N 1
ATOM 760 C CA . GLU A 1 101 ? 6.888 -2.347 -15.630 1.00 97.50 101 GLU A CA 1
ATOM 761 C C . GLU A 1 101 ? 7.416 -2.099 -17.046 1.00 97.50 101 GLU A C 1
ATOM 763 O O . GLU A 1 101 ? 7.938 -1.016 -17.329 1.00 97.50 101 GLU A O 1
ATOM 768 N N . GLN A 1 102 ? 7.252 -3.065 -17.955 1.00 97.00 102 GLN A N 1
ATOM 769 C CA . GLN A 1 102 ? 7.625 -2.907 -19.362 1.00 97.00 102 GLN A CA 1
ATOM 770 C C . GLN A 1 102 ? 6.827 -1.785 -20.030 1.00 97.00 102 GLN A C 1
ATOM 772 O O . GLN A 1 102 ? 7.434 -0.913 -20.658 1.00 97.00 102 GLN A O 1
ATOM 777 N N . LYS A 1 103 ? 5.500 -1.748 -19.833 1.00 93.56 103 LYS A N 1
ATOM 778 C CA . LYS A 1 103 ? 4.632 -0.661 -20.318 1.00 93.56 103 LYS A CA 1
ATOM 779 C C . LYS A 1 103 ? 5.103 0.696 -19.798 1.00 93.56 103 LYS A C 1
ATOM 781 O O . LYS A 1 103 ? 5.354 1.598 -20.591 1.00 93.56 103 LYS A O 1
ATOM 786 N N . ARG A 1 104 ? 5.349 0.816 -18.490 1.00 94.06 104 ARG A N 1
ATOM 787 C CA . ARG A 1 104 ? 5.851 2.053 -17.866 1.00 94.06 104 ARG A CA 1
ATOM 788 C C . ARG A 1 104 ? 7.206 2.487 -18.431 1.00 94.06 104 ARG A C 1
ATOM 790 O O . ARG A 1 104 ? 7.448 3.677 -18.624 1.00 94.06 104 ARG A O 1
ATOM 797 N N . LYS A 1 105 ? 8.124 1.547 -18.674 1.00 95.25 105 LYS A N 1
ATOM 798 C CA . LYS A 1 105 ? 9.440 1.844 -19.262 1.00 95.25 105 LYS A CA 1
ATOM 799 C C . LYS A 1 105 ? 9.310 2.309 -20.712 1.00 95.25 105 LYS A C 1
ATOM 801 O O . LYS A 1 105 ? 9.976 3.271 -21.087 1.00 95.25 105 LYS A O 1
ATOM 806 N N . ALA A 1 106 ? 8.469 1.648 -21.506 1.00 91.69 106 ALA A N 1
ATOM 807 C CA . ALA A 1 106 ? 8.191 2.036 -22.885 1.00 91.69 106 ALA A CA 1
ATOM 808 C C . ALA A 1 106 ? 7.555 3.429 -22.948 1.00 91.69 106 ALA A C 1
ATOM 810 O O . ALA A 1 106 ? 8.022 4.284 -23.694 1.00 91.69 106 ALA A O 1
ATOM 811 N N . GLU A 1 107 ? 6.573 3.693 -22.092 1.00 89.69 107 GLU A N 1
ATOM 812 C CA . GLU A 1 107 ? 5.924 4.994 -21.976 1.00 89.69 107 GLU A CA 1
ATOM 813 C C . GLU A 1 107 ? 6.916 6.096 -21.587 1.00 89.69 107 GLU A C 1
ATOM 815 O O . GLU A 1 107 ? 6.948 7.145 -22.219 1.00 89.69 107 GLU A O 1
ATOM 820 N N . ARG A 1 108 ? 7.792 5.859 -20.603 1.00 90.62 108 ARG A N 1
ATOM 821 C CA . ARG A 1 108 ? 8.853 6.815 -20.240 1.00 90.62 108 ARG A CA 1
ATOM 822 C C . ARG A 1 108 ? 9.796 7.114 -21.399 1.00 90.62 108 ARG A C 1
ATOM 824 O O . ARG A 1 108 ? 10.154 8.269 -21.590 1.00 90.62 108 ARG A O 1
ATOM 831 N N . ARG A 1 109 ? 10.198 6.088 -22.158 1.00 90.50 109 ARG A N 1
ATOM 832 C CA . ARG A 1 109 ? 11.055 6.260 -23.341 1.00 90.50 109 ARG A CA 1
ATOM 833 C C . ARG A 1 109 ? 10.363 7.124 -24.390 1.00 90.50 109 ARG A C 1
ATOM 835 O O . ARG A 1 109 ? 10.965 8.087 -24.835 1.00 90.50 109 ARG A O 1
ATOM 842 N N . ARG A 1 110 ? 9.092 6.840 -24.688 1.00 88.12 110 ARG A N 1
ATOM 843 C CA . ARG A 1 110 ? 8.271 7.642 -25.609 1.00 88.12 110 ARG A CA 1
ATOM 844 C C . ARG A 1 110 ? 8.085 9.072 -25.122 1.00 88.12 110 ARG A C 1
ATOM 846 O O . ARG A 1 110 ? 8.231 9.992 -25.898 1.00 88.12 110 ARG A O 1
ATOM 853 N N . ARG A 1 111 ? 7.819 9.285 -23.832 1.00 84.88 111 ARG A N 1
ATOM 854 C CA . ARG A 1 111 ? 7.707 10.638 -23.262 1.00 84.88 111 ARG A CA 1
ATOM 855 C C . ARG A 1 111 ? 9.025 11.413 -23.341 1.00 84.88 111 ARG A C 1
ATOM 857 O O . ARG A 1 111 ? 8.994 12.630 -23.455 1.00 84.88 111 ARG A O 1
ATOM 864 N N . ALA A 1 112 ? 10.164 10.724 -23.259 1.00 85.44 112 ALA A N 1
ATOM 865 C CA . ALA A 1 112 ? 11.484 11.338 -23.384 1.00 85.44 112 ALA A CA 1
ATOM 866 C C . ALA A 1 112 ? 11.855 11.663 -24.842 1.00 85.44 112 ALA A C 1
ATOM 868 O O . ALA A 1 112 ? 12.595 12.611 -25.085 1.00 85.44 112 ALA A O 1
ATOM 869 N N . THR A 1 113 ? 11.349 10.900 -25.811 1.00 81.88 113 THR A N 1
ATOM 870 C CA . THR A 1 113 ? 11.564 11.145 -27.240 1.00 81.88 113 THR A CA 1
ATOM 871 C C . THR A 1 113 ? 10.329 11.798 -27.850 1.00 81.88 113 THR A C 1
ATOM 873 O O . THR A 1 113 ? 9.324 11.125 -28.049 1.00 81.88 113 THR A O 1
ATOM 876 N N . VAL A 1 114 ? 10.386 13.081 -28.209 1.00 73.44 114 VAL A N 1
ATOM 877 C CA . VAL A 1 114 ? 9.288 13.727 -28.951 1.00 73.44 114 VAL A CA 1
ATOM 878 C C . VAL A 1 114 ? 9.272 13.178 -30.380 1.00 73.44 114 VAL A C 1
ATOM 880 O O . VAL A 1 114 ? 9.884 13.727 -31.290 1.00 73.44 114 VAL A O 1
ATOM 883 N N . VAL A 1 115 ? 8.622 12.031 -30.559 1.00 73.50 115 VAL A N 1
ATOM 884 C CA . VAL A 1 115 ? 8.447 11.385 -31.857 1.00 73.50 115 VAL A CA 1
ATOM 885 C C . VAL A 1 115 ? 7.149 11.908 -32.456 1.00 73.50 115 VAL A C 1
ATOM 887 O O . VAL A 1 115 ? 6.060 11.609 -31.967 1.00 73.50 115 VAL A O 1
ATOM 890 N N . VAL A 1 116 ? 7.265 12.709 -33.514 1.00 80.88 116 VAL A N 1
ATOM 891 C CA . VAL A 1 116 ? 6.110 13.167 -34.292 1.00 80.88 116 VAL A CA 1
ATOM 892 C C . VAL A 1 116 ? 5.447 11.941 -34.928 1.00 80.88 116 VAL A C 1
ATOM 894 O O . VAL A 1 116 ? 6.079 11.236 -35.710 1.00 80.88 116 VAL A O 1
ATOM 897 N N . GLY A 1 117 ? 4.184 11.675 -34.580 1.00 80.88 117 GLY A N 1
ATOM 898 C CA . GLY A 1 117 ? 3.376 10.613 -35.193 1.00 80.88 117 GLY A CA 1
ATOM 899 C C . GLY A 1 117 ? 3.231 9.305 -34.403 1.00 80.88 117 GLY A C 1
ATOM 900 O O . GLY A 1 117 ? 2.627 8.370 -34.926 1.00 80.88 117 GLY A O 1
ATOM 901 N N . ASP A 1 118 ? 3.716 9.207 -33.158 1.00 82.19 118 ASP A N 1
ATOM 902 C CA . ASP A 1 118 ? 3.366 8.063 -32.300 1.00 82.19 118 ASP A CA 1
ATOM 903 C C . ASP A 1 118 ? 1.874 8.131 -31.914 1.00 82.19 118 ASP A C 1
ATOM 905 O O . ASP A 1 118 ? 1.440 9.026 -31.191 1.00 82.19 118 ASP A O 1
ATOM 909 N N . LEU A 1 119 ? 1.074 7.185 -32.414 1.00 85.19 119 LEU A N 1
ATOM 910 C CA . LEU A 1 119 ? -0.363 7.083 -32.126 1.00 85.19 119 LEU A CA 1
ATOM 911 C C . LEU A 1 119 ? -0.657 6.332 -30.823 1.00 85.19 119 LEU A C 1
ATOM 913 O O . LEU A 1 119 ? -1.800 6.302 -30.363 1.00 85.19 119 LEU A O 1
ATOM 917 N N . GLN A 1 120 ? 0.351 5.701 -30.224 1.00 84.75 120 GLN A N 1
ATOM 918 C CA . GLN A 1 120 ? 0.164 4.870 -29.046 1.00 84.75 120 GLN A CA 1
ATOM 919 C C . GLN A 1 120 ? -0.310 5.647 -27.802 1.00 84.75 120 GLN A C 1
ATOM 921 O O . GLN A 1 120 ? -1.192 5.130 -27.122 1.00 84.75 120 GLN A O 1
ATOM 926 N N . PRO A 1 121 ? 0.140 6.891 -27.528 1.00 86.69 121 PRO A N 1
ATOM 927 C CA . PRO A 1 121 ? -0.412 7.707 -26.444 1.00 86.69 121 PRO A CA 1
ATOM 928 C C . PRO A 1 121 ? -1.919 7.957 -26.568 1.00 86.69 121 PRO A C 1
ATOM 930 O O . PRO A 1 121 ? -2.612 7.996 -25.556 1.00 86.69 121 PRO A O 1
ATOM 933 N N . LEU A 1 122 ? -2.439 8.097 -27.796 1.00 85.44 122 LEU A N 1
ATOM 934 C CA . LEU A 1 122 ? -3.877 8.252 -28.025 1.00 85.44 122 LEU A CA 1
ATOM 935 C C . LEU A 1 122 ? -4.618 6.951 -27.718 1.00 85.44 122 LEU A C 1
ATOM 937 O O . LEU A 1 122 ? -5.651 6.987 -27.067 1.00 85.44 122 LEU A O 1
ATOM 941 N N . ARG A 1 123 ? -4.075 5.801 -28.131 1.00 84.69 123 ARG A N 1
ATOM 942 C CA . ARG A 1 123 ? -4.665 4.484 -27.837 1.00 84.69 123 ARG A CA 1
ATOM 943 C C . ARG A 1 123 ? -4.679 4.180 -26.342 1.00 84.69 123 ARG A C 1
ATOM 945 O O . ARG A 1 123 ? -5.690 3.713 -25.840 1.00 84.69 123 ARG A O 1
ATOM 952 N N . ASP A 1 124 ? -3.586 4.484 -25.649 1.00 84.00 124 ASP A N 1
ATOM 953 C CA . ASP A 1 124 ? -3.450 4.252 -24.208 1.00 84.00 124 ASP A CA 1
ATOM 954 C C . ASP A 1 124 ? -4.359 5.195 -23.381 1.00 84.00 124 ASP A C 1
ATOM 956 O O . ASP A 1 124 ? -4.711 4.875 -22.248 1.00 84.00 124 ASP A O 1
ATOM 960 N N . ALA A 1 125 ? -4.746 6.355 -23.933 1.00 82.50 125 ALA A N 1
ATOM 961 C CA . ALA A 1 125 ? -5.655 7.317 -23.301 1.00 82.50 125 ALA A CA 1
ATOM 962 C C . ALA A 1 125 ? -7.148 7.048 -23.575 1.00 82.50 125 ALA A C 1
ATOM 964 O O . ALA A 1 125 ? -8.004 7.706 -22.976 1.00 82.50 125 ALA A O 1
ATOM 965 N N . LEU A 1 126 ? -7.473 6.115 -24.475 1.00 86.19 126 LEU A N 1
ATOM 966 C CA . LEU A 1 126 ? -8.849 5.736 -24.774 1.00 86.19 126 LEU A CA 1
ATOM 967 C C . LEU A 1 126 ? -9.278 4.551 -23.892 1.00 86.19 126 LEU A C 1
ATOM 969 O O . LEU A 1 126 ? -8.505 3.610 -23.725 1.00 86.19 126 LEU A O 1
ATOM 973 N N . PRO A 1 127 ? -10.503 4.567 -23.338 1.00 78.44 127 PRO A N 1
ATOM 974 C CA . PRO A 1 127 ? -11.041 3.418 -22.616 1.00 78.44 127 PRO A CA 1
ATOM 975 C C . PRO A 1 127 ? -11.185 2.212 -23.551 1.00 78.44 127 PRO A C 1
ATOM 977 O O . PRO A 1 127 ? -11.575 2.356 -24.714 1.00 78.44 127 PRO A O 1
ATOM 980 N N . GLU A 1 128 ? -10.896 1.016 -23.039 1.00 82.12 128 GLU A N 1
ATOM 981 C CA . GLU A 1 128 ? -11.090 -0.215 -23.808 1.00 82.12 128 GLU A CA 1
ATOM 982 C C . GLU A 1 128 ? -12.596 -0.431 -24.068 1.00 82.12 128 GLU A C 1
ATOM 984 O O . GLU A 1 128 ? -13.440 -0.077 -23.245 1.00 82.12 128 GLU A O 1
ATOM 989 N N . LEU A 1 129 ? -12.972 -1.018 -25.212 1.00 76.69 129 LEU A N 1
ATOM 990 C CA . LEU A 1 129 ? -14.388 -1.199 -25.591 1.00 76.69 129 LEU A CA 1
ATOM 991 C C . LEU A 1 129 ? -15.203 -1.944 -24.514 1.00 76.69 129 LEU A C 1
ATOM 993 O O . LEU A 1 129 ? -16.354 -1.599 -24.256 1.00 76.69 129 LEU A O 1
ATOM 997 N N . LEU A 1 130 ? -14.570 -2.896 -23.821 1.00 76.06 130 LEU A N 1
ATOM 998 C CA . LEU A 1 130 ? -15.157 -3.625 -22.694 1.00 76.06 130 LEU A CA 1
ATOM 999 C C . LEU A 1 130 ? -15.497 -2.701 -21.507 1.00 76.06 130 LEU A C 1
ATOM 1001 O O . LEU A 1 130 ? -16.515 -2.873 -20.836 1.00 76.06 130 LEU A O 1
ATOM 1005 N N . GLU A 1 131 ? -14.652 -1.700 -21.249 1.00 74.88 131 GLU A N 1
ATOM 1006 C CA . GLU A 1 131 ? -14.867 -0.707 -20.196 1.00 74.88 131 GLU A CA 1
ATOM 1007 C C . GLU A 1 131 ? -15.996 0.254 -20.564 1.00 74.88 131 GLU A C 1
ATOM 1009 O O . GLU A 1 131 ? -16.762 0.648 -19.687 1.00 74.88 131 GLU A O 1
ATOM 1014 N N . LEU A 1 132 ? -16.141 0.603 -21.846 1.00 73.38 132 LEU A N 1
ATOM 1015 C CA . LEU A 1 132 ? -17.234 1.448 -22.335 1.00 73.38 132 LEU A CA 1
ATOM 1016 C C . LEU A 1 132 ? -18.599 0.763 -22.186 1.00 73.38 132 LEU A C 1
ATOM 1018 O O . LEU A 1 132 ? -19.544 1.383 -21.691 1.00 73.38 132 LEU A O 1
ATOM 1022 N N . GLU A 1 133 ? -18.694 -0.521 -22.537 1.00 75.69 133 GLU A N 1
ATOM 1023 C CA . GLU A 1 133 ? -19.921 -1.310 -22.363 1.00 75.69 133 GLU A CA 1
ATOM 1024 C C . GLU A 1 133 ? -20.295 -1.480 -20.881 1.00 75.69 133 GLU A C 1
ATOM 1026 O O . GLU A 1 133 ? -21.471 -1.385 -20.511 1.00 75.69 133 GLU A O 1
ATOM 1031 N N . ALA A 1 134 ? -19.299 -1.669 -20.009 1.00 71.88 134 ALA A N 1
ATOM 1032 C CA . ALA A 1 134 ? -19.503 -1.746 -18.565 1.00 71.88 134 ALA A CA 1
ATOM 1033 C C . ALA A 1 134 ? -19.856 -0.379 -17.940 1.00 71.88 134 ALA A C 1
ATOM 1035 O O . ALA A 1 134 ? -20.707 -0.301 -17.048 1.00 71.88 134 ALA A O 1
ATOM 1036 N N . ALA A 1 135 ? -19.241 0.709 -18.415 1.00 64.50 135 ALA A N 1
ATOM 1037 C CA . ALA A 1 135 ? -19.454 2.067 -17.916 1.00 64.50 135 ALA A CA 1
ATOM 1038 C C . ALA A 1 135 ? -20.843 2.621 -18.261 1.00 64.50 135 ALA A C 1
ATOM 1040 O O . ALA A 1 135 ? -21.392 3.392 -17.473 1.00 64.50 135 ALA A O 1
ATOM 1041 N N . GLY A 1 136 ? -21.449 2.192 -19.374 1.00 62.16 136 GLY A N 1
ATOM 1042 C CA . GLY A 1 136 ? -22.832 2.537 -19.728 1.00 62.16 136 GLY A CA 1
ATOM 1043 C C . GLY A 1 136 ? -23.884 2.028 -18.731 1.00 62.16 136 GLY A C 1
ATOM 1044 O O . GLY A 1 136 ? -25.019 2.498 -18.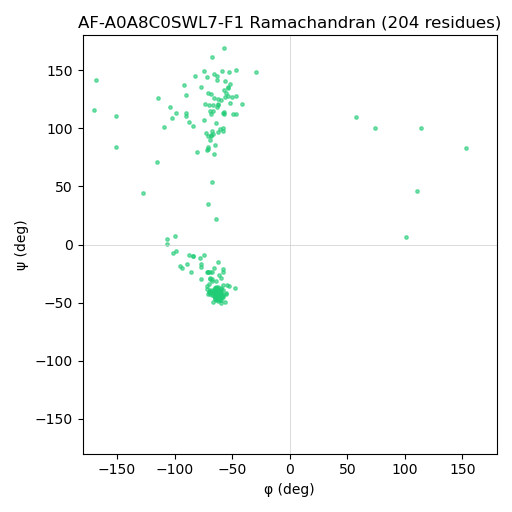743 1.00 62.16 136 GLY A O 1
ATOM 1045 N N . ARG A 1 137 ? -23.517 1.097 -17.838 1.00 65.19 137 ARG A N 1
ATOM 1046 C CA . ARG A 1 137 ? -24.418 0.480 -16.850 1.00 65.19 137 ARG A CA 1
ATOM 1047 C C . ARG A 1 137 ? -24.199 0.952 -15.407 1.00 65.19 137 ARG A C 1
ATOM 1049 O O . ARG A 1 137 ? -24.892 0.472 -14.515 1.00 65.19 137 ARG A O 1
ATOM 1056 N N . GLN A 1 138 ? -23.251 1.858 -15.146 1.00 55.84 138 GLN A N 1
ATOM 1057 C CA . GLN A 1 138 ? -22.900 2.282 -13.783 1.00 55.84 138 GLN A CA 1
ATOM 1058 C C . GLN A 1 138 ? -23.235 3.762 -13.521 1.00 55.84 138 GLN A C 1
ATOM 1060 O O . GLN A 1 138 ? -22.746 4.639 -14.238 1.00 55.84 138 GLN A O 1
ATOM 1065 N N . PRO A 1 139 ? -24.000 4.087 -12.459 1.00 54.53 139 PRO A N 1
ATOM 1066 C CA . PRO A 1 139 ? -24.149 5.461 -11.997 1.00 54.53 139 PRO A CA 1
ATOM 1067 C C . PRO A 1 139 ? -22.784 6.006 -11.562 1.00 54.53 139 PRO A C 1
ATOM 1069 O O . PRO A 1 139 ? -22.120 5.426 -10.701 1.00 54.53 139 PRO A O 1
ATOM 1072 N N . ARG A 1 140 ? -22.352 7.140 -12.126 1.00 56.00 140 ARG A N 1
ATOM 1073 C CA . ARG A 1 140 ? -21.120 7.814 -11.698 1.00 56.00 140 ARG A CA 1
ATOM 1074 C C . ARG A 1 140 ? -21.301 8.397 -10.301 1.00 56.00 140 ARG A C 1
ATOM 1076 O O . ARG A 1 140 ? -21.689 9.551 -10.136 1.00 56.00 140 ARG A O 1
ATOM 1083 N N . THR A 1 141 ? -20.985 7.615 -9.277 1.00 50.84 141 THR A N 1
ATOM 1084 C CA . THR A 1 141 ? -20.906 8.117 -7.908 1.00 50.84 141 THR A CA 1
ATOM 1085 C C . THR A 1 141 ? -19.651 8.974 -7.780 1.00 50.84 141 THR A C 1
ATOM 1087 O O . THR A 1 141 ? -18.548 8.465 -7.576 1.00 50.84 141 THR A O 1
ATOM 1090 N N . ARG A 1 142 ? -19.802 10.296 -7.923 1.00 51.97 142 ARG A N 1
ATOM 1091 C CA . ARG A 1 142 ? -18.791 11.255 -7.467 1.00 51.97 142 ARG A CA 1
ATOM 1092 C C . ARG A 1 142 ? -18.574 11.011 -5.976 1.00 51.97 142 ARG A C 1
ATOM 1094 O O . ARG A 1 142 ? -19.484 11.203 -5.173 1.00 51.97 142 ARG A O 1
ATOM 1101 N N . GLY A 1 143 ? -17.385 10.528 -5.628 1.00 49.66 143 GLY A N 1
ATOM 1102 C CA . GLY A 1 143 ? -16.992 10.287 -4.249 1.00 49.66 143 GLY A CA 1
ATOM 1103 C C . GLY A 1 143 ? -17.104 11.578 -3.449 1.00 49.66 143 GLY A C 1
ATOM 1104 O O . GLY A 1 143 ? -16.381 12.539 -3.701 1.00 49.66 143 GLY A O 1
ATOM 1105 N N . ARG A 1 144 ? -18.024 11.599 -2.484 1.00 51.47 144 ARG A N 1
ATOM 1106 C CA . ARG A 1 144 ? -18.046 12.598 -1.419 1.00 51.47 144 ARG A CA 1
ATOM 1107 C C . ARG A 1 144 ? -16.700 12.488 -0.704 1.00 51.47 144 ARG A C 1
ATOM 1109 O O . ARG A 1 144 ? -16.414 11.457 -0.096 1.00 51.47 144 ARG A O 1
ATOM 1116 N N . VAL A 1 145 ? -15.860 13.513 -0.812 1.00 51.72 145 VAL A N 1
ATOM 1117 C CA . VAL A 1 145 ? -14.629 13.606 -0.024 1.00 51.72 145 VAL A CA 1
ATOM 1118 C C . VAL A 1 145 ? -15.074 13.717 1.428 1.00 51.72 145 VAL A C 1
ATOM 1120 O O . 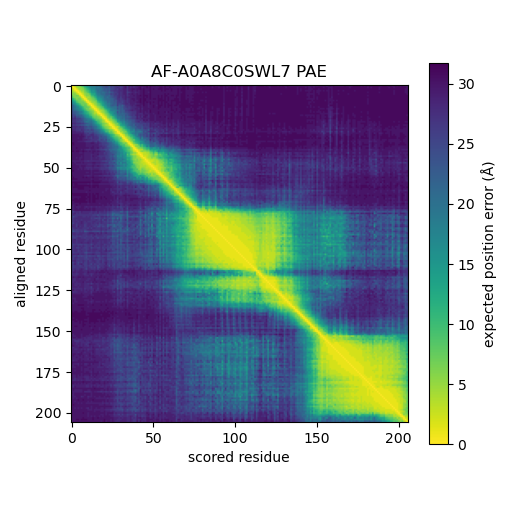VAL A 1 145 ? -15.623 14.734 1.844 1.00 51.72 145 VAL A O 1
ATOM 1123 N N . SER A 1 146 ? -14.942 12.633 2.189 1.00 51.56 146 SER A N 1
ATOM 1124 C CA . SER A 1 146 ? -15.211 12.678 3.619 1.00 51.56 146 SER A CA 1
ATOM 1125 C C . SER A 1 146 ? -14.226 13.660 4.246 1.00 51.56 146 SER A C 1
ATOM 1127 O O . SER A 1 146 ? -13.019 13.430 4.162 1.00 51.56 146 SER A O 1
ATOM 1129 N N . SER A 1 147 ? -14.738 14.707 4.895 1.00 51.47 147 SER A N 1
ATOM 1130 C CA . SER A 1 147 ? -14.003 15.606 5.794 1.00 51.47 147 SER A CA 1
ATOM 1131 C C . SER A 1 147 ? -13.581 14.862 7.068 1.00 51.47 147 SER A C 1
ATOM 1133 O O . SER A 1 147 ? -13.923 15.235 8.185 1.00 51.47 147 SER A O 1
ATOM 1135 N N . ARG A 1 148 ? -12.900 13.726 6.918 1.00 47.91 148 ARG A N 1
ATOM 1136 C CA . ARG A 1 148 ? -12.110 13.171 8.009 1.00 47.91 148 ARG A CA 1
ATOM 1137 C C . ARG A 1 148 ? -10.832 14.005 8.053 1.00 47.91 148 ARG A C 1
ATOM 1139 O O . ARG A 1 148 ? -10.276 14.243 6.974 1.00 47.91 148 ARG A O 1
ATOM 1146 N N . PRO A 1 149 ? -10.354 14.442 9.233 1.00 49.09 149 PRO A N 1
ATOM 1147 C CA . PRO A 1 149 ? -9.003 14.976 9.327 1.00 49.09 149 PRO A CA 1
ATOM 1148 C C . PRO A 1 149 ? -8.084 13.953 8.661 1.00 49.09 149 PRO A C 1
ATOM 1150 O O . PRO A 1 149 ? -8.215 12.749 8.917 1.00 49.09 149 PRO A O 1
ATOM 1153 N N . ARG A 1 150 ? -7.267 14.412 7.701 1.00 52.81 150 ARG A N 1
ATOM 1154 C CA . ARG A 1 150 ? -6.360 13.532 6.956 1.00 52.81 150 ARG A CA 1
ATOM 1155 C C . ARG A 1 150 ? -5.662 12.641 7.981 1.00 52.81 150 ARG A C 1
ATOM 1157 O O . ARG A 1 150 ? -5.104 13.194 8.929 1.00 52.81 150 ARG A O 1
ATOM 1164 N N . PRO A 1 151 ? -5.666 11.305 7.816 1.00 53.97 151 PRO A N 1
ATOM 1165 C CA . PRO A 1 151 ? -4.691 10.476 8.499 1.00 53.97 151 PRO A CA 1
ATOM 1166 C C . PRO A 1 151 ? -3.348 11.139 8.232 1.00 53.97 151 PRO A C 1
ATOM 1168 O O . PRO A 1 151 ? -2.970 11.287 7.066 1.00 53.97 151 PRO A O 1
ATOM 1171 N N . ALA A 1 152 ? -2.739 11.685 9.284 1.00 59.75 152 ALA A N 1
ATOM 1172 C CA . ALA A 1 152 ? -1.557 12.508 9.140 1.00 59.75 152 ALA A CA 1
ATOM 1173 C C . ALA A 1 152 ? -0.545 11.733 8.295 1.00 59.75 152 ALA A C 1
ATOM 1175 O O . ALA A 1 152 ? -0.426 10.509 8.407 1.00 59.75 152 ALA A O 1
ATOM 1176 N N . GLU A 1 153 ? 0.110 12.447 7.384 1.00 69.75 153 GLU A N 1
ATOM 1177 C CA . GLU A 1 153 ? 0.930 11.930 6.281 1.00 69.75 153 GLU A CA 1
ATOM 1178 C C . GLU A 1 153 ? 2.186 11.159 6.766 1.00 69.75 153 GLU A C 1
ATOM 1180 O O . GLU A 1 153 ? 3.147 10.985 6.022 1.00 69.75 153 GLU A O 1
ATOM 1185 N N . PHE A 1 154 ? 2.189 10.645 8.001 1.00 71.62 154 PHE A N 1
ATOM 1186 C CA . PHE A 1 154 ? 3.211 9.816 8.630 1.00 71.62 154 PHE A CA 1
ATOM 1187 C C . PHE A 1 154 ? 3.663 8.662 7.730 1.00 71.62 154 PHE A C 1
ATOM 1189 O O . PHE A 1 154 ? 4.854 8.360 7.680 1.00 71.62 154 PHE A O 1
ATOM 1196 N N . SER A 1 155 ? 2.748 8.043 6.969 1.00 76.94 155 SER A N 1
ATOM 1197 C CA . SER A 1 155 ? 3.097 6.958 6.037 1.00 76.94 155 SER A CA 1
ATOM 1198 C C . SER A 1 155 ? 3.954 7.422 4.853 1.00 76.94 155 SER A C 1
ATOM 1200 O O . SER A 1 155 ? 4.634 6.591 4.255 1.00 76.94 155 SER A O 1
ATOM 1202 N N . ARG A 1 156 ? 3.913 8.710 4.492 1.00 85.19 156 ARG A N 1
ATOM 1203 C CA . ARG A 1 156 ? 4.724 9.304 3.418 1.00 85.19 156 ARG A CA 1
ATOM 1204 C C . ARG A 1 156 ? 6.032 9.913 3.929 1.00 85.19 156 ARG A C 1
ATOM 1206 O O . ARG A 1 156 ? 6.955 10.089 3.143 1.00 85.19 156 ARG A O 1
ATOM 1213 N N . MET A 1 157 ? 6.111 10.217 5.224 1.00 86.56 157 MET A N 1
ATOM 1214 C CA . MET A 1 157 ? 7.285 10.820 5.860 1.00 86.56 157 MET A CA 1
ATOM 1215 C C . MET A 1 157 ? 8.431 9.827 6.049 1.00 86.56 157 MET A C 1
ATOM 1217 O O . MET A 1 157 ? 8.207 8.632 6.285 1.00 86.56 157 MET A O 1
ATOM 1221 N N . SER A 1 158 ? 9.661 10.344 5.996 1.00 93.75 158 SER A N 1
ATOM 1222 C CA . SER A 1 158 ? 10.862 9.596 6.373 1.00 93.75 158 SER A CA 1
ATOM 1223 C C . SER A 1 158 ? 10.879 9.315 7.882 1.00 93.75 158 SER A C 1
ATOM 1225 O O . SER A 1 158 ? 10.181 9.965 8.660 1.00 93.75 158 SER A O 1
ATOM 1227 N N . ALA A 1 159 ? 11.683 8.346 8.326 1.00 93.75 159 ALA A N 1
ATOM 1228 C CA . ALA A 1 159 ? 11.779 8.014 9.749 1.00 93.75 159 ALA A CA 1
ATOM 1229 C C . ALA A 1 159 ? 12.277 9.199 10.601 1.00 93.75 159 ALA A C 1
ATOM 1231 O O . ALA A 1 159 ? 11.724 9.444 11.668 1.00 93.75 159 ALA A O 1
ATOM 1232 N N . ALA A 1 160 ? 13.248 9.972 10.101 1.00 94.25 160 ALA A N 1
ATOM 1233 C CA . ALA A 1 160 ? 13.773 11.153 10.790 1.00 94.25 160 ALA A CA 1
ATOM 1234 C C . ALA A 1 160 ? 12.701 12.237 10.981 1.00 94.25 160 ALA A C 1
ATOM 1236 O O . ALA A 1 160 ? 12.551 12.773 12.073 1.00 94.25 160 ALA A O 1
ATOM 1237 N N . GLN A 1 161 ? 11.888 12.491 9.951 1.00 93.62 161 GLN A N 1
ATOM 1238 C CA . GLN A 1 161 ? 10.775 13.443 10.037 1.00 93.62 161 GLN A CA 1
ATOM 1239 C C . GLN A 1 161 ? 9.728 13.015 11.073 1.00 93.62 161 GLN A C 1
ATOM 1241 O O . GLN A 1 161 ? 9.166 13.855 11.770 1.00 93.62 161 GLN A O 1
ATOM 1246 N N . ARG A 1 162 ? 9.470 11.706 11.204 1.00 93.56 162 ARG A N 1
ATOM 1247 C CA . ARG A 1 162 ? 8.563 11.195 12.242 1.00 93.56 162 ARG A CA 1
ATOM 1248 C C . ARG A 1 162 ? 9.132 11.397 13.644 1.00 93.56 162 ARG A C 1
ATOM 1250 O O . ARG A 1 162 ? 8.374 11.762 14.531 1.00 93.56 162 ARG A O 1
ATOM 1257 N N . LEU A 1 163 ? 10.431 11.161 13.841 1.00 93.31 163 LEU A N 1
ATOM 1258 C CA . LEU A 1 163 ? 11.085 11.391 15.133 1.00 93.31 163 LEU A CA 1
ATOM 1259 C C . LEU A 1 163 ? 11.021 12.866 15.532 1.00 93.31 163 LEU A C 1
ATOM 1261 O O . LEU A 1 163 ? 10.627 13.156 16.654 1.00 93.31 163 LEU A O 1
ATOM 1265 N N . GLN A 1 164 ? 11.278 13.779 14.596 1.00 94.75 164 GLN A N 1
ATOM 1266 C CA . GLN A 1 164 ? 11.180 15.216 14.850 1.00 94.75 164 GLN A CA 1
ATOM 1267 C C . GLN A 1 164 ? 9.772 15.630 15.316 1.00 94.75 164 GLN A C 1
ATOM 1269 O O . GLN A 1 164 ? 9.634 16.335 16.310 1.00 94.75 164 GLN A O 1
ATOM 1274 N N . LEU A 1 165 ? 8.709 15.132 14.669 1.00 93.56 165 LEU A N 1
ATOM 1275 C CA . LEU A 1 165 ? 7.334 15.398 15.117 1.00 93.56 165 LEU A CA 1
ATOM 1276 C C . LEU A 1 165 ? 7.061 14.852 16.523 1.00 93.56 165 LEU A C 1
ATOM 1278 O O . LEU A 1 165 ? 6.372 15.494 17.310 1.00 93.56 165 LEU A O 1
ATOM 1282 N N . LEU A 1 166 ? 7.589 13.671 16.853 1.00 93.44 166 LEU A N 1
ATOM 1283 C CA . LEU A 1 166 ? 7.450 13.114 18.199 1.00 93.44 166 LEU A CA 1
ATOM 1284 C C . LEU A 1 166 ? 8.201 13.951 19.237 1.00 93.44 166 LEU A C 1
ATOM 1286 O O . LEU A 1 166 ? 7.691 14.143 20.338 1.00 93.44 166 LEU A O 1
ATOM 1290 N N . GLU A 1 167 ? 9.383 14.461 18.898 1.00 96.25 167 GLU A N 1
ATOM 1291 C CA . GLU A 1 167 ? 10.156 15.355 19.759 1.00 96.25 167 GLU A CA 1
ATOM 1292 C C . GLU A 1 167 ? 9.396 16.661 20.013 1.00 96.25 167 GLU A C 1
ATOM 1294 O O . GLU A 1 167 ? 9.235 17.045 21.173 1.00 96.25 167 GLU A O 1
ATOM 1299 N N . GLU A 1 168 ? 8.837 17.276 18.967 1.00 96.38 168 GLU A N 1
ATOM 1300 C CA . GLU A 1 168 ? 7.997 18.477 19.056 1.00 96.38 168 GLU A CA 1
ATOM 1301 C C . GLU A 1 168 ? 6.752 18.249 19.932 1.00 96.38 168 GLU A C 1
ATOM 1303 O O . GLU A 1 168 ? 6.475 19.035 20.841 1.00 96.38 168 GLU A O 1
ATOM 1308 N N . GLU A 1 169 ? 6.021 17.150 19.720 1.00 95.50 169 GLU A N 1
ATOM 1309 C CA . GLU A 1 169 ? 4.856 16.796 20.542 1.00 95.50 169 GLU A CA 1
ATOM 1310 C C . GLU A 1 169 ? 5.255 16.499 21.997 1.00 95.50 169 GLU A C 1
ATOM 1312 O O . GLU A 1 169 ? 4.577 16.926 22.934 1.00 95.50 169 GLU A O 1
ATOM 1317 N N . SER A 1 170 ? 6.391 15.828 22.216 1.00 96.19 170 SER A N 1
ATOM 1318 C CA . SER A 1 170 ? 6.904 15.564 23.563 1.00 96.19 170 SER A CA 1
ATOM 1319 C C . SER A 1 170 ? 7.292 16.849 24.297 1.00 96.19 170 SER A C 1
ATOM 1321 O O . SER A 1 170 ? 7.039 16.965 25.498 1.00 96.19 170 SER A O 1
ATOM 1323 N N . ALA A 1 171 ? 7.858 17.831 23.587 1.00 96.81 171 ALA A N 1
ATOM 1324 C CA . ALA A 1 171 ? 8.196 19.139 24.132 1.00 96.81 171 ALA A CA 1
ATOM 1325 C C . ALA A 1 171 ? 6.925 19.911 24.513 1.00 96.81 171 ALA A C 1
ATOM 1327 O O . ALA A 1 171 ? 6.790 20.318 25.667 1.00 96.81 171 ALA A O 1
ATOM 1328 N N . ARG A 1 172 ? 5.938 19.985 23.607 1.00 95.62 172 ARG A N 1
ATOM 1329 C CA . ARG A 1 172 ? 4.619 20.589 23.885 1.00 95.62 172 ARG A CA 1
ATOM 1330 C C . ARG A 1 172 ? 3.938 19.960 25.097 1.00 95.62 172 ARG A C 1
ATOM 1332 O O . ARG A 1 172 ? 3.347 20.660 25.917 1.00 95.62 172 ARG A O 1
ATOM 1339 N N . PHE A 1 173 ? 4.017 18.636 25.233 1.00 95.62 173 PHE A N 1
ATOM 1340 C CA . PHE A 1 173 ? 3.423 17.938 26.369 1.00 95.62 173 PHE A CA 1
ATOM 1341 C C . PHE A 1 173 ? 4.162 18.226 27.681 1.00 95.62 173 PHE A C 1
ATOM 1343 O O . PHE A 1 173 ? 3.525 18.429 28.715 1.00 95.62 173 PHE A O 1
ATOM 1350 N N . ARG A 1 174 ? 5.498 18.296 27.652 1.00 96.00 174 ARG A N 1
ATOM 1351 C CA . ARG A 1 174 ? 6.304 18.680 28.822 1.00 96.00 174 ARG A CA 1
ATOM 1352 C C . ARG A 1 174 ? 5.985 20.098 29.285 1.00 96.00 174 ARG A C 1
ATOM 1354 O O . ARG A 1 174 ? 5.803 20.300 30.482 1.00 96.00 174 ARG A O 1
ATOM 1361 N N . GLU A 1 175 ? 5.855 21.046 28.362 1.00 96.12 175 GLU A N 1
ATOM 1362 C CA . GLU A 1 175 ? 5.424 22.417 28.666 1.00 96.12 175 GLU A CA 1
ATOM 1363 C C . GLU A 1 175 ? 4.021 22.443 29.280 1.00 96.12 175 GLU A C 1
ATOM 1365 O O . GLU A 1 175 ? 3.786 23.084 30.303 1.00 96.12 175 GLU A O 1
ATOM 1370 N N . LEU A 1 176 ? 3.084 21.687 28.706 1.00 95.12 176 LEU A N 1
ATOM 1371 C CA . LEU A 1 176 ? 1.726 21.582 29.225 1.00 95.12 176 LEU A CA 1
ATOM 1372 C C . LEU A 1 176 ? 1.697 21.016 30.652 1.00 95.12 176 LEU A C 1
ATOM 1374 O O . LEU A 1 176 ? 0.971 21.539 31.495 1.00 95.12 176 LEU A O 1
ATOM 1378 N N . LEU A 1 177 ? 2.519 20.007 30.950 1.00 94.94 177 LEU A N 1
ATOM 1379 C CA . LEU A 1 177 ? 2.670 19.474 32.304 1.00 94.94 177 LEU A CA 1
ATOM 1380 C C . LEU A 1 177 ? 3.401 20.424 33.258 1.00 94.94 177 LEU A C 1
ATOM 1382 O O . LEU A 1 177 ? 3.218 20.298 34.468 1.00 94.94 177 LEU A O 1
ATOM 1386 N N . ALA A 1 178 ? 4.223 21.345 32.756 1.00 96.75 178 ALA A N 1
ATOM 1387 C CA . ALA A 1 178 ? 4.853 22.373 33.579 1.00 96.75 178 ALA A CA 1
ATOM 1388 C C . ALA A 1 178 ? 3.836 23.421 34.066 1.00 96.75 178 ALA A C 1
ATOM 1390 O O . ALA A 1 178 ? 4.048 24.029 35.115 1.00 96.75 178 ALA A O 1
ATOM 1391 N N . ASN A 1 179 ? 2.707 23.589 33.366 1.00 94.69 179 ASN A N 1
ATOM 1392 C CA . ASN A 1 179 ? 1.662 24.526 33.768 1.00 94.69 179 ASN A CA 1
ATOM 1393 C C . ASN A 1 179 ? 0.923 24.040 35.034 1.00 94.69 179 ASN A C 1
ATOM 1395 O O . ASN A 1 179 ? 0.265 22.992 35.009 1.00 94.69 179 ASN A O 1
ATOM 1399 N N . PRO A 1 180 ? 0.947 24.812 36.139 1.00 95.25 180 PRO A N 1
ATOM 1400 C CA . PRO A 1 180 ? 0.327 24.401 37.400 1.00 95.25 180 PRO A CA 1
ATOM 1401 C C . PRO A 1 180 ? -1.203 24.327 37.307 1.00 95.25 180 PRO A C 1
ATOM 1403 O O . PRO A 1 180 ? -1.817 23.486 37.958 1.00 95.25 180 PRO A O 1
ATOM 1406 N N . THR A 1 181 ? -1.821 25.147 36.455 1.00 93.69 181 THR A N 1
ATOM 1407 C CA . THR A 1 181 ? -3.273 25.156 36.210 1.00 93.69 181 THR A CA 1
ATOM 1408 C C . THR A 1 181 ? -3.765 23.837 35.612 1.00 93.69 181 THR A C 1
ATOM 1410 O O . THR A 1 181 ? -4.792 23.305 36.037 1.00 93.69 181 THR A O 1
ATOM 1413 N N . TYR A 1 182 ? -3.000 23.267 34.675 1.00 95.12 182 TYR A N 1
ATOM 1414 C CA . TYR A 1 182 ? -3.296 21.963 34.089 1.00 95.12 182 TYR A CA 1
ATOM 1415 C C . TYR A 1 182 ? -3.087 20.831 35.104 1.00 95.12 182 TYR A C 1
ATOM 1417 O O . TYR A 1 182 ? -3.897 19.909 35.160 1.00 95.12 182 TYR A O 1
ATOM 1425 N N . ARG A 1 183 ? -2.043 20.910 35.945 1.00 95.69 183 ARG A N 1
ATOM 1426 C CA . ARG A 1 183 ? -1.805 19.917 37.009 1.00 95.69 183 ARG A CA 1
ATOM 1427 C C . ARG A 1 183 ? -2.882 19.919 38.091 1.00 95.69 183 ARG A C 1
ATOM 1429 O O . ARG A 1 183 ? -3.253 18.848 38.554 1.00 95.69 183 ARG A O 1
ATOM 1436 N N . ALA A 1 184 ? -3.368 21.093 38.485 1.00 96.25 184 ALA A N 1
ATOM 1437 C CA . ALA A 1 184 ? -4.398 21.218 39.511 1.00 96.25 184 ALA A CA 1
ATOM 1438 C C . ALA A 1 184 ? -5.767 20.714 39.024 1.00 96.25 184 ALA A C 1
ATOM 1440 O O . ALA A 1 184 ? -6.477 20.040 39.766 1.00 96.25 184 ALA A O 1
ATOM 1441 N N . SER A 1 185 ? -6.139 21.019 37.775 1.00 95.00 185 SER A N 1
ATOM 1442 C CA . SER A 1 185 ? -7.450 20.659 37.221 1.00 95.00 185 SER A CA 1
ATOM 1443 C C . SER A 1 185 ? -7.394 20.447 35.696 1.00 95.00 185 SER A C 1
ATOM 1445 O O . SER A 1 185 ? -7.736 21.358 34.932 1.00 95.00 185 SER A O 1
ATOM 1447 N N . PRO A 1 186 ? -7.002 19.250 35.217 1.00 96.38 186 PRO A N 1
ATOM 1448 C CA . PRO A 1 186 ? -6.750 19.016 33.792 1.00 96.38 186 PRO A CA 1
ATOM 1449 C C . PRO A 1 186 ? -8.022 19.094 32.940 1.00 96.38 186 PRO A C 1
ATOM 1451 O O . PRO A 1 186 ? -8.016 19.697 31.869 1.00 96.38 186 PRO A O 1
ATOM 1454 N N . LEU A 1 187 ? -9.140 18.541 33.425 1.00 96.75 187 LEU A N 1
ATOM 1455 C CA . LEU A 1 187 ? -10.406 18.528 32.680 1.00 96.75 187 LEU A CA 1
ATOM 1456 C C . LEU A 1 187 ? -10.951 19.941 32.430 1.00 96.75 187 LEU A C 1
ATOM 1458 O O . LEU A 1 187 ? -11.451 20.229 31.345 1.00 96.75 187 LEU A O 1
ATOM 1462 N N . LEU A 1 188 ? -10.811 20.833 33.412 1.00 96.50 188 LEU A N 1
ATOM 1463 C CA . LEU A 1 188 ? -11.273 22.215 33.315 1.00 96.50 188 LEU A CA 1
ATOM 1464 C C . LEU A 1 188 ? -10.411 23.025 32.337 1.00 96.50 188 LEU A C 1
ATOM 1466 O O . LEU A 1 188 ? -10.952 23.737 31.492 1.00 96.50 188 LEU A O 1
ATOM 1470 N N . ALA A 1 189 ? -9.086 22.850 32.383 1.00 95.44 189 ALA A N 1
ATOM 1471 C CA . ALA A 1 189 ? -8.160 23.478 31.441 1.00 95.44 189 ALA A CA 1
ATOM 1472 C C . ALA A 1 189 ? -8.420 23.037 29.985 1.00 95.44 189 ALA A C 1
ATOM 1474 O O . ALA A 1 189 ? -8.415 23.863 29.071 1.00 95.44 189 ALA A O 1
ATOM 1475 N N . ILE A 1 190 ? -8.704 21.746 29.766 1.00 95.19 190 ILE A N 1
ATOM 1476 C CA . ILE A 1 190 ? -9.082 21.223 28.443 1.00 95.19 190 ILE A CA 1
ATOM 1477 C C . ILE A 1 190 ? -10.415 21.828 27.989 1.00 95.19 190 ILE A C 1
ATOM 1479 O O . ILE A 1 190 ? -10.514 22.297 26.857 1.00 95.19 190 ILE A O 1
ATOM 1483 N N . GLY A 1 191 ? -11.420 21.868 28.868 1.00 95.88 191 GLY A N 1
ATOM 1484 C CA . GLY A 1 191 ? -12.730 22.447 28.559 1.00 95.88 191 GLY A CA 1
ATOM 1485 C C . GLY A 1 191 ? -12.648 23.917 28.138 1.00 95.88 191 GLY A C 1
ATOM 1486 O O . GLY A 1 191 ? -13.250 24.304 27.138 1.00 95.88 191 GLY A O 1
ATOM 1487 N N . GLN A 1 192 ? -11.843 24.721 28.838 1.00 95.00 192 GLN A N 1
ATOM 1488 C CA . GLN A 1 192 ? -11.605 26.125 28.486 1.00 95.00 192 GLN A CA 1
ATOM 1489 C C . GLN A 1 192 ? -10.934 26.276 27.116 1.00 95.00 192 GLN A C 1
ATOM 1491 O O . GLN A 1 192 ? -11.381 27.087 26.305 1.00 95.00 192 GLN A O 1
ATOM 1496 N N . ARG A 1 193 ? -9.901 25.471 26.826 1.00 93.44 193 ARG A N 1
ATOM 1497 C CA . ARG A 1 193 ? -9.222 25.482 25.520 1.00 93.44 193 ARG A CA 1
ATOM 1498 C C . ARG A 1 193 ? -10.181 25.127 24.383 1.00 93.44 193 ARG A C 1
ATOM 1500 O O . ARG A 1 193 ? -10.177 25.796 23.355 1.00 93.44 193 ARG A O 1
ATOM 1507 N N . LEU A 1 194 ? -11.008 24.098 24.564 1.00 95.50 194 LEU A N 1
ATOM 1508 C CA . LEU A 1 194 ? -11.993 23.697 23.558 1.00 95.50 194 LEU A CA 1
ATOM 1509 C C . LEU A 1 194 ? -13.035 24.796 23.320 1.00 95.50 194 LEU A C 1
ATOM 1511 O O . LEU A 1 194 ? -13.353 25.087 22.172 1.00 95.50 194 LEU A O 1
ATOM 1515 N N . ALA A 1 195 ? -13.524 25.444 24.381 1.00 95.06 195 ALA A N 1
ATOM 1516 C CA . ALA A 1 195 ? -14.463 26.557 24.258 1.00 95.06 195 ALA A CA 1
ATOM 1517 C C . ALA A 1 195 ? -13.862 27.738 23.473 1.00 95.06 195 ALA A C 1
ATOM 1519 O O . ALA A 1 195 ? -14.522 28.279 22.589 1.00 95.06 195 ALA A O 1
ATOM 1520 N N . GLN A 1 196 ? -12.601 28.096 23.743 1.00 94.00 196 GLN A N 1
ATOM 1521 C CA . GLN A 1 196 ? -11.876 29.126 22.988 1.00 94.00 196 GLN A CA 1
ATOM 1522 C C . GLN A 1 196 ? -11.719 28.743 21.511 1.00 94.00 196 GLN A C 1
ATOM 1524 O O . GLN A 1 196 ? -11.956 29.567 20.634 1.00 94.00 196 GLN A O 1
ATOM 1529 N N . GLN A 1 197 ? -11.368 27.487 21.223 1.00 93.88 197 GLN A N 1
ATOM 1530 C CA . GLN A 1 197 ? -11.194 27.012 19.851 1.00 93.88 197 GLN A CA 1
ATOM 1531 C C . GLN A 1 197 ? -12.509 27.032 19.061 1.00 93.88 197 GLN A C 1
ATOM 1533 O O . GLN A 1 197 ? -12.528 27.507 17.932 1.00 93.88 197 GLN A O 1
ATOM 1538 N N . ILE A 1 198 ? -13.621 26.613 19.674 1.00 92.69 198 ILE A N 1
ATOM 1539 C CA . ILE A 1 198 ? -14.952 26.684 19.051 1.00 92.69 198 ILE A CA 1
ATOM 1540 C C . ILE A 1 198 ? -15.322 28.135 18.717 1.00 92.69 198 ILE A C 1
ATOM 1542 O O . ILE A 1 198 ? -15.850 28.396 17.638 1.00 92.69 198 ILE A O 1
ATOM 1546 N N . GLN A 1 199 ? -15.023 29.086 19.608 1.00 91.06 199 GLN A N 1
ATOM 1547 C CA . GLN A 1 199 ? -15.277 30.508 19.358 1.00 91.06 199 GLN A CA 1
ATOM 1548 C C . GLN A 1 199 ? -14.436 31.039 18.187 1.00 91.06 199 GLN A C 1
ATOM 1550 O O . GLN A 1 199 ? -14.981 31.693 17.299 1.00 91.06 199 GLN A O 1
ATOM 1555 N N . LEU A 1 200 ? -13.143 30.705 18.132 1.00 89.50 200 LEU A N 1
ATOM 1556 C CA . LEU A 1 200 ? -12.248 31.098 17.036 1.00 89.50 200 LEU A CA 1
ATOM 1557 C C . LEU A 1 20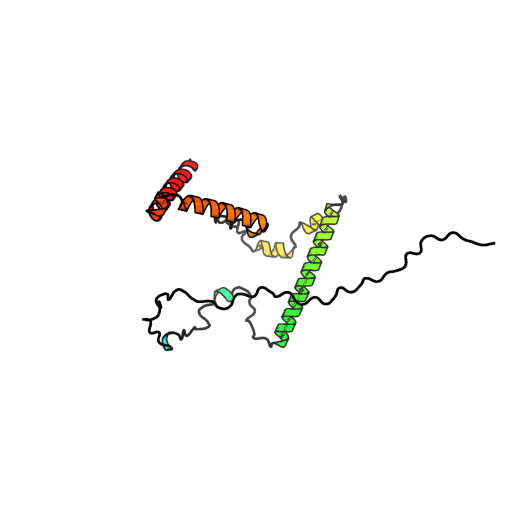0 ? -12.670 30.495 15.688 1.00 89.50 200 LEU A C 1
ATOM 1559 O O . LEU A 1 200 ? -12.767 31.215 14.695 1.00 89.50 200 LEU A O 1
ATOM 1563 N N . ASP A 1 201 ? -12.985 29.199 15.660 1.00 85.25 201 ASP A N 1
ATOM 1564 C CA . ASP A 1 201 ? -13.426 28.507 14.447 1.00 85.25 201 ASP A CA 1
ATOM 1565 C C . ASP A 1 201 ? -14.769 29.072 13.949 1.00 85.25 201 ASP A C 1
ATOM 1567 O O . ASP A 1 201 ? -14.959 29.229 12.741 1.00 85.25 201 ASP A O 1
ATOM 1571 N N . SER A 1 202 ? -15.675 29.444 14.866 1.00 76.44 202 SER A N 1
ATOM 1572 C CA . SER A 1 202 ? -16.961 30.076 14.535 1.00 76.44 202 SER A CA 1
ATOM 1573 C C . SER A 1 202 ? -16.825 31.512 14.011 1.00 76.44 202 SER A C 1
ATOM 1575 O O . SER A 1 202 ? -17.579 31.903 13.125 1.00 76.44 202 SER A O 1
ATOM 1577 N N . GLY A 1 203 ? -15.841 32.276 14.497 1.00 64.94 203 GLY A N 1
ATOM 1578 C CA . GLY A 1 203 ? -15.554 33.636 14.028 1.00 64.94 203 GLY A CA 1
ATOM 1579 C C . GLY A 1 203 ? -14.805 33.700 12.693 1.00 64.94 203 GLY A C 1
ATOM 1580 O O . GLY A 1 203 ? -14.798 34.746 12.059 1.00 64.94 203 GLY A O 1
ATOM 1581 N N . SER A 1 204 ? -14.196 32.595 12.248 1.00 58.69 204 SER A N 1
ATOM 1582 C CA . SER A 1 204 ? -13.491 32.505 10.956 1.00 58.69 204 SER A CA 1
ATOM 1583 C C . SER A 1 204 ? -14.396 32.199 9.752 1.00 58.69 204 SER A C 1
ATOM 1585 O O . SER A 1 204 ? -13.934 32.230 8.613 1.00 58.69 204 SER A O 1
ATOM 1587 N N . GLN A 1 205 ? -15.667 31.856 9.999 1.00 56.50 205 GLN A N 1
ATOM 1588 C CA . GLN A 1 205 ? -16.647 31.466 8.973 1.00 56.50 205 GLN A CA 1
ATOM 1589 C C . GLN A 1 205 ? -17.616 32.594 8.571 1.00 56.50 205 GLN A C 1
ATOM 1591 O O . GLN A 1 205 ? -18.554 32.337 7.813 1.00 56.50 205 GLN A O 1
ATOM 1596 N N . LEU A 1 206 ? -17.396 33.817 9.062 1.00 45.53 206 LEU A N 1
ATOM 1597 C CA . LEU A 1 206 ? -18.100 35.042 8.662 1.00 45.53 206 LEU A CA 1
ATOM 1598 C C . LEU A 1 206 ? -17.164 35.934 7.844 1.00 45.53 206 LEU A C 1
ATOM 1600 O O . LEU A 1 206 ? -17.660 36.533 6.865 1.00 45.53 206 LEU A O 1
#

InterPro domains:
  IPR028160 Ribosome biogenesis protein Slx9-like [PF15341] (76-196)